Protein AF-A0A3B8ID87-F1 (afdb_monomer)

Nearest PDB structures (foldseek):
  6hc2-assembly4_S  TM=3.995E-01  e=8.093E-02  Homo sapiens
  8qoy-assembly1_A  TM=4.100E-01  e=1.483E-01  Actinobacillus pleuropneumoniae
  6gmh-assembly1_Q  TM=3.659E-01  e=1.234E+00  Homo sapiens
  8rot-assembly1_B  TM=4.045E-01  e=3.059E+00  Myxococcus xanthus
  8ebf-assembly1_A  TM=3.776E-01  e=4.714E+00  Leptospira interrogans serovar Copenhageni

Solvent-accessible surface area (backbone atoms only — no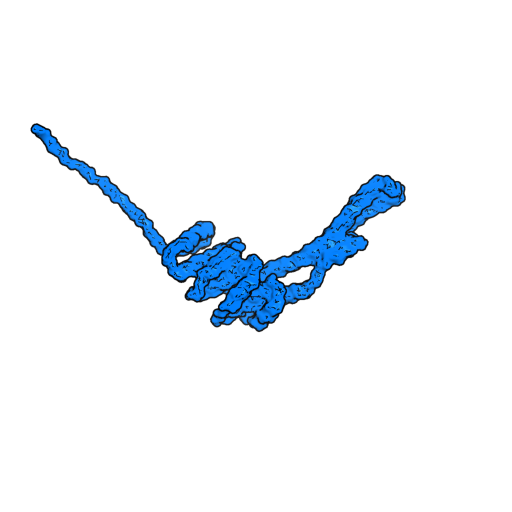t comparable to full-atom values): 15405 Å² total; per-residue (Å²): 133,90,80,90,86,85,89,82,82,90,81,81,81,79,72,80,76,80,69,76,71,79,75,48,71,67,56,55,50,49,50,28,54,48,29,50,73,72,71,35,58,70,61,19,48,53,47,48,55,55,57,68,69,48,83,88,63,50,72,68,57,45,26,54,46,26,41,51,47,11,52,55,28,42,81,68,68,39,29,60,61,11,18,54,28,16,65,66,28,48,77,86,46,57,71,65,22,57,55,24,54,56,51,20,30,49,16,33,32,74,72,73,35,23,69,60,23,39,58,58,53,71,76,58,83,58,90,50,65,68,58,40,42,50,49,35,51,49,41,21,56,29,21,54,72,67,66,34,62,68,57,19,62,58,31,52,70,61,63,77,63,77,52,81,72,44,29,66,45,58,53,50,50,51,52,51,50,50,52,64,74,66,55,83,68,52,58,31,68,58,14,21,53,42,12,64,79,40,55,21,44,6,21,38,74,33,70,35,51,70,64,9,52,53,40,29,52,54,39,46,52,27,48,50,51,14,51,52,23,35,73,75,59,33,88,84,21,68,56,14,50,52,28,42,52,54,25,49,52,51,46,54,50,43,19,57,51,8,23,50,37,9,48,49,45,42,50,55,50,53,53,52,49,50,53,48,52,56,49,52,63,45,49,40,52,62,64,73,70,113

pLDDT: mean 91.79, std 14.32, range [37.03, 98.5]

Foldseek 3Di:
DDDDDDDDDDDDPPDPPPPPPPDDLVRLLVVLVVCVVVVNLVVSVVSLVVQCPDPPDDLVSLLVSLLVQLVSCVVVLVLQSSLVSLVSRDCVPVVSNLLSLLSNLLSCLVVPNLVVSLVSLVVDDDPDVVSVLLSLLSNLLSCVSVVNLVSNVVSLVSLDLPDPLQSVLSVVSVVLSVCVVPVPAFQLLVLLVLCLVANLVLLVSLVNNVSSVVLNVVLVVLVVQLVVQCVPPNPPGPSNVVSVVVSVVSSNVRSNVSSVSRVVSRVVSSVVSSVVSSVSSVSSSVSPPD

Secondary structure (DSSP, 8-state):
------------------------HHHHHHHHHHHHHTT-HHHHHHHHHHHHT-TT--HHHHHHHHHHHHHHHHHTT-HHHHHHHHHTS-TTSHHHHHHHHHHHHHHHHHTT-HHHHHHHHHT---SSHHHHHHHHHHHHHHHHHTT-HHHHHHHHTT-----TTTHHHHHHHHHHHHHHHH-----HHHHHHHHHHSTTHHHHHTT-HHHHHHHHHHHHHHHHHHHHHHHHH-TT-HHHHHHHHHHHHHHHHHHHHHHHHHHHHHHHHHHHHHHHHHHHHHHHHHHH--

Sequence (290 aa):
MRCWIAWLLAWGCALPGFGQAFESFSEEYNFYTYLLREDYPGEAFTVLEKLSLRPGLTVGQRDTVQYAMGRFHYERQELLLAAEAFGEVSSTNTELWTEAVFFRAFGLAYSGQPNIAIQELDQVTFKDPQYQELKVYQQAGMALLARDFAAYEQYKQGFTGTYFAFAEEEKNSQQWADDLQNFPGKRPWLAGTLSAIVPGLGRVYANKWGQGLATFMQVGVFGAQAWEGYRKDGLVSWRFITFAAVGSIFYISNVVGSVFAAQQRNQEFYEAVDYRLKLDLHMPLRTLFR

Radius of gyration: 33.73 Å; Cα contacts (8 Å, |Δi|>4): 338; chains: 1; bounding box: 67×46×141 Å

Structure (mmCIF, N/CA/C/O backbone):
data_AF-A0A3B8ID87-F1
#
_entry.id   AF-A0A3B8ID87-F1
#
loop_
_atom_site.group_PDB
_atom_site.id
_atom_site.type_symbol
_atom_site.label_atom_id
_atom_site.label_alt_id
_atom_site.label_comp_id
_atom_site.label_asym_id
_atom_site.label_entity_id
_atom_site.label_seq_id
_atom_site.pdbx_PDB_ins_code
_atom_site.Cartn_x
_atom_site.Cartn_y
_atom_site.Cartn_z
_atom_site.occupancy
_atom_site.B_iso_or_equiv
_atom_site.auth_seq_id
_atom_site.auth_comp_id
_atom_site.auth_asym_id
_atom_site.auth_atom_id
_atom_site.pdbx_PDB_model_num
ATOM 1 N N . MET A 1 1 ? 22.177 26.600 97.655 1.00 37.03 1 MET A N 1
ATOM 2 C CA . MET A 1 1 ? 21.953 28.009 97.261 1.00 37.03 1 MET A CA 1
ATOM 3 C C . MET A 1 1 ? 21.215 28.024 95.923 1.00 37.03 1 MET A C 1
ATOM 5 O O . MET A 1 1 ? 21.765 27.435 95.012 1.00 37.03 1 MET A O 1
ATOM 9 N N . ARG A 1 2 ? 19.995 28.612 95.887 1.00 39.25 2 ARG A N 1
ATOM 10 C CA . ARG A 1 2 ? 19.298 29.385 94.806 1.00 39.25 2 ARG A CA 1
ATOM 11 C C . ARG A 1 2 ? 19.486 28.957 93.330 1.00 39.25 2 ARG A C 1
ATOM 13 O O . ARG A 1 2 ? 20.611 28.742 92.931 1.00 39.25 2 ARG A O 1
ATOM 20 N N . CYS A 1 3 ? 18.540 28.963 92.385 1.00 38.16 3 CYS A N 1
ATOM 21 C CA . CYS A 1 3 ? 17.113 29.294 92.188 1.00 38.16 3 CYS A CA 1
ATOM 22 C C . CYS A 1 3 ? 16.786 28.735 90.768 1.00 38.16 3 CYS A C 1
ATOM 24 O O . CYS A 1 3 ? 17.647 28.825 89.903 1.00 38.16 3 CYS A O 1
ATOM 26 N N . TRP A 1 4 ? 15.729 27.943 90.551 1.00 42.88 4 TRP A N 1
ATOM 27 C CA . TRP A 1 4 ? 14.430 28.281 89.915 1.00 42.88 4 TRP A CA 1
ATOM 28 C C . TRP A 1 4 ? 14.415 28.908 88.495 1.00 42.88 4 TRP A C 1
ATOM 30 O O . TRP A 1 4 ? 15.145 29.854 88.228 1.00 42.88 4 TRP A O 1
ATOM 40 N N . ILE A 1 5 ? 13.407 28.450 87.716 1.00 47.84 5 ILE A N 1
ATOM 41 C CA . ILE A 1 5 ? 12.786 28.952 86.455 1.00 47.84 5 ILE A CA 1
ATOM 42 C C . ILE A 1 5 ? 13.221 28.160 85.195 1.00 47.84 5 ILE A C 1
ATOM 44 O O . ILE A 1 5 ? 14.360 28.272 84.772 1.00 47.84 5 ILE A O 1
ATOM 48 N N . ALA A 1 6 ? 12.465 27.220 84.603 1.00 44.88 6 ALA A N 1
ATOM 49 C CA . ALA A 1 6 ? 11.044 27.117 84.212 1.00 44.88 6 ALA A CA 1
ATOM 50 C C . ALA A 1 6 ? 10.683 27.856 82.895 1.00 44.88 6 ALA A C 1
ATOM 52 O O . ALA A 1 6 ? 10.554 29.071 82.884 1.00 44.88 6 ALA A O 1
ATOM 53 N N . TRP A 1 7 ? 10.417 27.047 81.852 1.00 41.75 7 TRP A N 1
ATOM 54 C CA . TRP A 1 7 ? 9.507 27.260 80.706 1.00 41.75 7 TRP A CA 1
ATOM 55 C C . TRP A 1 7 ? 9.838 28.277 79.592 1.00 41.75 7 TRP A C 1
ATOM 57 O O . TRP A 1 7 ? 9.696 29.476 79.778 1.00 41.75 7 TRP A O 1
ATOM 67 N N . LEU A 1 8 ? 10.067 27.746 78.378 1.00 42.16 8 LEU A N 1
ATOM 68 C CA . LEU A 1 8 ? 9.669 28.300 77.065 1.00 42.16 8 LEU A CA 1
ATOM 69 C C . LEU A 1 8 ? 9.394 27.096 76.127 1.00 42.16 8 LEU A C 1
ATOM 71 O O . LEU A 1 8 ? 10.306 26.331 75.830 1.00 42.16 8 LEU A O 1
ATOM 75 N N . LEU A 1 9 ? 8.123 26.704 75.940 1.00 41.78 9 LEU A N 1
ATOM 76 C CA . LEU A 1 9 ? 7.282 26.972 74.750 1.00 41.78 9 LEU A CA 1
ATOM 77 C C . LEU A 1 9 ? 7.918 26.442 73.446 1.00 41.78 9 LEU A C 1
ATOM 79 O O . LEU A 1 9 ? 8.866 27.020 72.937 1.00 41.78 9 LEU A O 1
ATOM 83 N N . ALA A 1 10 ? 7.551 25.257 72.946 1.00 43.78 10 ALA A N 1
ATOM 84 C CA . ALA A 1 10 ? 6.307 24.937 72.229 1.00 43.78 10 ALA A CA 1
ATOM 85 C C . ALA A 1 10 ? 6.065 25.820 70.991 1.00 43.78 10 ALA A C 1
ATOM 87 O O . ALA A 1 10 ? 5.337 26.801 71.066 1.00 43.78 10 ALA A O 1
ATOM 88 N N . TRP A 1 11 ? 6.621 25.402 69.849 1.00 41.59 11 TRP A N 1
ATOM 89 C CA . TRP A 1 11 ? 6.031 25.578 68.516 1.00 41.59 11 TRP A CA 1
ATOM 90 C C . TRP A 1 11 ? 6.578 24.487 67.589 1.00 41.59 11 TRP A C 1
ATOM 92 O O . TRP A 1 11 ? 7.565 24.653 66.879 1.00 41.59 11 TRP A O 1
ATOM 102 N N . GLY A 1 12 ? 5.948 23.313 67.660 1.00 37.94 12 GLY A N 1
ATOM 103 C CA . GLY A 1 12 ? 6.056 22.313 66.609 1.00 37.94 12 GLY A CA 1
ATOM 104 C C . GLY A 1 12 ? 5.153 22.743 65.462 1.00 37.94 12 GLY A C 1
ATOM 105 O O . GLY A 1 12 ? 3.932 22.671 65.584 1.00 37.94 12 GLY A O 1
ATOM 106 N N . CYS A 1 13 ? 5.748 23.213 64.368 1.00 39.69 13 CYS A N 1
ATOM 107 C CA . CYS A 1 13 ? 5.054 23.356 63.097 1.00 39.69 13 CYS A CA 1
ATOM 108 C C . CYS A 1 13 ? 4.581 21.968 62.652 1.00 39.69 13 CYS A C 1
ATOM 110 O O . CYS A 1 13 ? 5.372 21.153 62.180 1.00 39.69 13 CYS A O 1
ATOM 112 N N . ALA A 1 14 ? 3.287 21.696 62.811 1.00 40.66 14 ALA A N 1
ATOM 113 C CA . ALA A 1 14 ? 2.620 20.645 62.067 1.00 40.66 14 ALA A CA 1
ATOM 114 C C . ALA A 1 14 ? 2.606 21.078 60.595 1.00 40.66 14 ALA A C 1
ATOM 116 O O . ALA A 1 14 ? 1.788 21.900 60.185 1.00 40.66 14 ALA A O 1
ATOM 117 N N . LEU A 1 15 ? 3.556 20.567 59.811 1.00 46.38 15 LEU A N 1
ATOM 118 C CA . LEU A 1 15 ? 3.420 20.558 58.362 1.00 46.38 15 LEU A CA 1
ATOM 119 C C . LEU A 1 15 ? 2.169 19.725 58.048 1.00 46.38 15 LEU A C 1
ATOM 121 O O . LEU A 1 15 ? 2.106 18.573 58.492 1.00 46.38 15 LEU A O 1
ATOM 125 N N . PRO A 1 16 ? 1.168 20.259 57.328 1.00 44.41 16 PRO A N 1
ATOM 126 C CA . PRO A 1 16 ? 0.127 19.411 56.786 1.00 44.41 16 PRO A CA 1
ATOM 127 C C . PRO A 1 16 ? 0.829 18.418 55.865 1.00 44.41 16 PRO A C 1
ATOM 129 O O . PRO A 1 16 ? 1.514 18.807 54.916 1.00 44.41 16 PRO A O 1
ATOM 132 N N . GLY A 1 17 ? 0.713 17.133 56.192 1.00 38.12 17 GLY A N 1
ATOM 133 C CA . GLY A 1 17 ? 1.071 16.082 55.263 1.00 38.12 17 GLY A CA 1
ATOM 134 C C . GLY A 1 17 ? 0.294 16.344 53.983 1.00 38.12 17 GLY A C 1
ATOM 135 O O . GLY A 1 17 ? -0.930 16.223 53.968 1.00 38.12 17 GLY A O 1
ATOM 136 N N . PHE A 1 18 ? 1.004 16.728 52.924 1.00 40.56 18 PHE A N 1
ATOM 137 C CA . PHE A 1 18 ? 0.544 16.516 51.564 1.00 40.56 18 PHE A CA 1
ATOM 138 C C . PHE A 1 18 ? 0.416 15.002 51.404 1.00 40.56 18 PHE A C 1
ATOM 140 O O . PHE A 1 18 ? 1.331 14.319 50.951 1.00 40.56 18 PHE A O 1
ATOM 147 N N . GLY A 1 19 ? -0.709 14.453 51.860 1.00 39.50 19 GLY A N 1
ATOM 148 C CA . GLY A 1 19 ? -1.189 13.197 51.336 1.00 39.50 19 GLY A CA 1
ATOM 149 C C . GLY A 1 19 ? -1.386 13.453 49.855 1.00 39.50 19 GLY A C 1
ATOM 150 O O . GLY A 1 19 ? -2.296 14.190 49.483 1.00 39.50 19 GLY A O 1
ATOM 151 N N . GLN A 1 20 ? -0.495 12.917 49.022 1.00 45.59 20 GLN A N 1
ATOM 152 C CA . GLN A 1 20 ? -0.823 12.677 47.627 1.00 45.59 20 GLN A CA 1
ATOM 153 C C . GLN A 1 20 ? -2.083 11.817 47.670 1.00 45.59 20 GLN A C 1
ATOM 155 O O . GLN A 1 20 ? -2.014 10.623 47.965 1.00 45.59 20 GLN A O 1
ATOM 160 N N . ALA A 1 21 ? -3.248 12.445 47.508 1.00 53.16 21 ALA A N 1
ATOM 161 C CA . ALA A 1 21 ? -4.460 11.710 47.231 1.00 53.16 21 ALA A CA 1
ATOM 162 C C . ALA A 1 21 ? -4.123 10.864 46.005 1.00 53.16 21 ALA A C 1
ATOM 164 O O . ALA A 1 21 ? -3.664 11.399 44.997 1.00 53.16 21 ALA A O 1
ATOM 165 N N . PHE A 1 22 ? -4.214 9.543 46.136 1.00 57.09 22 PHE A N 1
ATOM 166 C CA . PHE A 1 22 ? -4.047 8.659 44.995 1.00 57.09 22 PHE A CA 1
ATOM 167 C C . PHE A 1 22 ? -5.161 9.044 44.022 1.00 57.09 22 PHE A C 1
ATOM 169 O O . PHE A 1 22 ? -6.320 8.717 44.283 1.00 57.09 22 PHE A O 1
ATOM 176 N N . GLU A 1 23 ? -4.831 9.807 42.978 1.00 73.00 23 GLU A N 1
ATOM 177 C CA . GLU A 1 23 ? -5.816 10.240 41.991 1.00 73.00 23 GLU A CA 1
ATOM 178 C C . GLU A 1 23 ? -6.535 8.997 41.460 1.00 73.00 23 GLU A C 1
ATOM 180 O O . GLU A 1 23 ? -5.949 7.925 41.217 1.00 73.00 23 GLU A O 1
ATOM 185 N N . SER A 1 24 ? -7.857 9.087 41.397 1.00 89.56 24 SER A N 1
ATOM 186 C CA . SER A 1 24 ? -8.664 7.982 40.908 1.00 89.56 24 SER A CA 1
ATOM 187 C C . SER A 1 24 ? -8.386 7.779 39.418 1.00 89.56 24 SER A C 1
ATOM 189 O O . SER A 1 24 ? -8.069 8.720 38.694 1.00 89.56 24 SER A O 1
ATOM 191 N N . PHE A 1 25 ? -8.538 6.545 38.927 1.00 94.06 25 PHE A N 1
ATOM 192 C CA . PHE A 1 25 ? -8.385 6.257 37.495 1.00 94.06 25 PHE A CA 1
ATOM 193 C C . PHE A 1 25 ? -9.232 7.201 36.626 1.00 94.06 25 PHE A C 1
ATOM 195 O O . PHE A 1 25 ? -8.773 7.675 35.593 1.00 94.06 25 PHE A O 1
ATOM 202 N N . SER A 1 26 ? -10.463 7.493 37.063 1.00 93.69 26 SER A N 1
ATOM 203 C CA . SER A 1 26 ? -11.369 8.371 36.323 1.00 93.69 26 SER A CA 1
ATOM 204 C C . SER A 1 26 ? -10.856 9.807 36.244 1.00 93.69 26 SER A C 1
ATOM 206 O O . SER A 1 26 ? -11.056 10.441 35.216 1.00 93.69 26 SER A O 1
ATOM 208 N N . GLU A 1 27 ? -10.226 10.331 37.295 1.00 94.62 27 GLU A N 1
ATOM 209 C CA . GLU A 1 27 ? -9.662 11.687 37.287 1.00 94.62 27 GLU A CA 1
ATOM 210 C C . GLU A 1 27 ? -8.477 11.778 36.325 1.00 94.62 27 GLU A C 1
ATOM 212 O O . GLU A 1 27 ? -8.462 12.658 35.467 1.00 94.62 27 GLU A O 1
ATOM 217 N N . GLU A 1 28 ? -7.544 10.825 36.393 1.00 94.81 28 GLU A N 1
ATOM 218 C CA . GLU A 1 28 ? -6.387 10.777 35.489 1.00 94.81 28 GLU A CA 1
ATOM 219 C C . GLU A 1 28 ? -6.816 10.587 34.024 1.00 94.81 28 GLU A C 1
ATOM 221 O O . GLU A 1 28 ? -6.297 11.254 33.130 1.00 94.81 28 GLU A O 1
ATOM 226 N N . TYR A 1 29 ? -7.806 9.729 33.758 1.00 95.31 29 TYR A N 1
ATOM 227 C CA . TYR A 1 29 ? -8.316 9.523 32.400 1.00 95.31 29 TYR A CA 1
ATOM 228 C C . TYR A 1 29 ? -9.080 10.750 31.870 1.00 95.31 29 TYR A C 1
ATOM 230 O O . TYR A 1 29 ? -8.933 11.135 30.708 1.00 95.31 29 TYR A O 1
ATOM 238 N N . ASN A 1 30 ? -9.855 11.428 32.722 1.00 96.31 30 ASN A N 1
ATOM 239 C CA . ASN A 1 30 ? -10.495 12.694 32.359 1.00 96.31 30 ASN A CA 1
ATOM 240 C C . ASN A 1 30 ? -9.453 13.779 32.062 1.00 96.31 30 ASN A C 1
ATOM 242 O O . ASN A 1 30 ? -9.636 14.556 31.125 1.00 96.31 30 ASN A O 1
ATOM 246 N N . PHE A 1 31 ? -8.349 13.809 32.813 1.00 96.75 31 PHE A N 1
ATOM 247 C CA . PHE A 1 31 ? -7.236 14.718 32.562 1.00 96.75 31 PHE A CA 1
ATOM 248 C C . PHE A 1 31 ? -6.534 14.418 31.231 1.00 96.75 31 PHE A C 1
ATOM 250 O O . PHE A 1 31 ? -6.319 15.336 30.443 1.00 96.75 31 PHE A O 1
ATOM 257 N N . TYR A 1 32 ? -6.277 13.144 30.916 1.00 95.50 32 TYR A N 1
ATOM 258 C CA . TYR A 1 32 ? -5.829 12.717 29.583 1.00 95.50 32 TYR A CA 1
ATOM 259 C C . TYR A 1 32 ? -6.753 13.248 28.474 1.00 95.50 32 TYR A C 1
ATOM 261 O O . TYR A 1 32 ? -6.298 13.859 27.507 1.00 95.50 32 TYR A O 1
ATOM 269 N N . THR A 1 33 ? -8.064 13.066 28.641 1.00 94.62 33 THR A N 1
ATOM 270 C CA . THR A 1 33 ? -9.064 13.475 27.643 1.00 94.62 33 THR A CA 1
ATOM 271 C C . THR A 1 33 ? -9.117 14.999 27.486 1.00 94.62 33 THR A C 1
ATOM 273 O O . THR A 1 33 ? -9.314 15.513 26.385 1.00 94.62 33 THR A O 1
ATOM 276 N N . TYR A 1 34 ? -8.931 15.733 28.586 1.00 96.56 34 TYR A N 1
ATOM 277 C CA . TYR A 1 34 ? -8.809 17.188 28.584 1.00 96.56 34 TYR A CA 1
ATOM 278 C C . TYR A 1 34 ? -7.579 17.646 27.792 1.00 96.56 34 TYR A C 1
ATOM 280 O O . TYR A 1 34 ? -7.716 18.480 26.904 1.00 96.56 34 TYR A O 1
ATOM 288 N N . LEU A 1 35 ? -6.408 17.054 28.039 1.00 96.25 35 LEU A N 1
ATOM 289 C CA . LEU A 1 35 ? -5.178 17.390 27.317 1.00 96.25 35 LEU A CA 1
ATOM 290 C C . LEU A 1 35 ? -5.303 17.159 25.807 1.00 96.25 35 LEU A C 1
ATOM 292 O O . LEU A 1 35 ? -4.857 17.998 25.030 1.00 96.25 35 LEU A O 1
ATOM 296 N N . LEU A 1 36 ? -5.958 16.073 25.380 1.00 92.94 36 LEU A N 1
ATOM 297 C CA . LEU A 1 36 ? -6.234 15.848 23.957 1.00 92.94 36 LEU A CA 1
ATOM 298 C C . LEU A 1 36 ? -7.128 16.932 23.350 1.00 92.94 36 LEU A C 1
ATOM 300 O O . LEU A 1 36 ? -6.904 17.350 22.218 1.00 92.94 36 LEU A O 1
ATOM 304 N N . ARG A 1 37 ? -8.143 17.388 24.089 1.00 95.00 37 ARG A N 1
ATOM 305 C CA . ARG A 1 37 ? -9.062 18.433 23.619 1.00 95.00 37 ARG A CA 1
ATOM 306 C C . ARG A 1 37 ? -8.372 19.784 23.463 1.00 95.00 37 ARG A C 1
ATOM 308 O O . ARG A 1 37 ? -8.715 20.531 22.554 1.00 95.00 37 ARG A O 1
ATOM 315 N N . GLU A 1 38 ? -7.427 20.077 24.345 1.00 96.50 38 GLU A N 1
ATOM 316 C CA . GLU A 1 38 ? -6.648 21.317 24.343 1.00 96.50 38 GLU A CA 1
ATOM 317 C C . GLU A 1 38 ? -5.399 21.245 23.439 1.00 96.50 38 GLU A C 1
ATOM 319 O O . GLU A 1 38 ? -4.564 22.143 23.483 1.00 96.50 38 GLU A O 1
ATOM 324 N N . ASP A 1 39 ? -5.280 20.204 22.605 1.00 93.56 39 ASP A N 1
ATOM 325 C CA . ASP A 1 39 ? -4.185 20.009 21.642 1.00 93.56 39 ASP A CA 1
ATOM 326 C C . ASP A 1 39 ? -2.789 19.871 22.291 1.00 93.56 39 ASP A C 1
ATOM 328 O O . ASP A 1 39 ? -1.775 20.334 21.769 1.00 93.56 39 ASP A O 1
ATOM 332 N N . TYR A 1 40 ? -2.728 19.164 23.427 1.00 96.12 40 TYR A N 1
ATOM 333 C CA . TYR A 1 40 ? -1.492 18.760 24.117 1.00 96.12 40 TYR A CA 1
ATOM 334 C C . TYR A 1 40 ? -1.256 17.237 24.019 1.00 96.12 40 TYR A C 1
ATOM 336 O O . TYR A 1 40 ? -1.321 16.517 25.024 1.00 96.12 40 TYR A O 1
ATOM 344 N N . PRO A 1 41 ? -1.014 16.680 22.814 1.00 93.19 41 PRO A N 1
ATOM 345 C CA . PRO A 1 41 ? -0.959 15.233 22.607 1.00 93.19 41 PRO A CA 1
ATOM 346 C C . PRO A 1 41 ? 0.252 14.555 23.266 1.00 93.19 41 PRO A C 1
ATOM 348 O O . PRO A 1 41 ? 0.166 13.383 23.628 1.00 93.19 41 PRO A O 1
ATOM 351 N N . GLY A 1 42 ? 1.379 15.255 23.437 1.00 93.12 42 GLY A N 1
ATOM 352 C CA . GLY A 1 42 ? 2.568 14.687 24.085 1.00 93.12 42 GLY A CA 1
ATOM 353 C C . GLY A 1 42 ? 2.353 14.466 25.584 1.00 93.12 42 GLY A C 1
ATOM 354 O O . GLY A 1 42 ? 2.653 13.400 26.127 1.00 93.12 42 GLY A O 1
ATOM 355 N N . GLU A 1 43 ? 1.762 15.454 26.245 1.00 96.25 43 GLU A N 1
ATOM 356 C CA . GLU A 1 43 ? 1.374 15.411 27.648 1.00 96.25 43 GLU A CA 1
ATOM 357 C C . GLU A 1 43 ? 0.261 14.384 27.861 1.00 96.25 43 GLU A C 1
ATOM 359 O O . GLU A 1 43 ? 0.339 13.580 28.790 1.00 96.25 43 GLU A O 1
ATOM 364 N N . ALA A 1 44 ? -0.732 14.352 26.966 1.00 95.44 44 ALA A N 1
ATOM 365 C CA . ALA A 1 44 ? -1.793 13.353 27.003 1.00 95.44 44 ALA A CA 1
ATOM 366 C C . ALA A 1 44 ? -1.214 11.931 26.945 1.00 95.44 44 ALA A C 1
ATOM 368 O O . ALA A 1 44 ? -1.559 11.085 27.771 1.00 95.44 44 ALA A O 1
ATOM 369 N N . PHE A 1 45 ? -0.276 11.674 26.029 1.00 95.38 45 PHE A N 1
ATOM 370 C CA . PHE A 1 45 ? 0.392 10.377 25.946 1.00 95.38 45 PHE A CA 1
ATOM 371 C C . PHE A 1 45 ? 1.165 10.029 27.216 1.00 95.38 45 PHE A C 1
ATOM 373 O O . PHE A 1 45 ? 1.092 8.898 27.682 1.00 95.38 45 PHE A O 1
ATOM 380 N N . THR A 1 46 ? 1.842 11.005 27.822 1.00 96.38 46 THR A N 1
ATOM 381 C CA . THR A 1 46 ? 2.569 10.799 29.086 1.00 96.38 46 THR A CA 1
ATOM 382 C C . THR A 1 46 ? 1.626 10.355 30.210 1.00 96.38 46 THR A C 1
ATOM 384 O O . THR A 1 46 ? 1.945 9.447 30.979 1.00 96.38 46 THR A O 1
ATOM 387 N N . VAL A 1 47 ? 0.434 10.959 30.299 1.00 96.12 47 VAL A N 1
ATOM 388 C CA . VAL A 1 47 ? -0.601 10.538 31.259 1.00 96.12 47 VAL A CA 1
ATOM 389 C C . VAL A 1 47 ? -1.080 9.118 30.954 1.00 96.12 47 VAL A C 1
ATOM 391 O O . VAL A 1 47 ? -1.234 8.307 31.867 1.00 96.12 47 VAL A O 1
ATOM 394 N N . LEU A 1 48 ? -1.285 8.800 29.678 1.00 95.31 48 LEU A N 1
ATOM 395 C CA . LEU A 1 48 ? -1.761 7.491 29.247 1.00 95.31 48 LEU A CA 1
ATOM 396 C C . LEU A 1 48 ? -0.739 6.370 29.510 1.00 95.31 48 LEU A C 1
ATOM 398 O O . LEU A 1 48 ? -1.114 5.298 29.978 1.00 95.31 48 LEU A O 1
ATOM 402 N N . GLU A 1 49 ? 0.548 6.633 29.286 1.00 95.44 49 GLU A N 1
ATOM 403 C CA . GLU A 1 49 ? 1.651 5.720 29.609 1.00 95.44 49 GLU A CA 1
ATOM 404 C C . GLU A 1 49 ? 1.750 5.484 31.123 1.00 95.44 49 GLU A C 1
ATOM 406 O O . GLU A 1 49 ? 1.869 4.351 31.588 1.00 95.44 49 GLU A O 1
ATOM 411 N N . LYS A 1 50 ? 1.603 6.539 31.931 1.00 95.69 50 LYS A N 1
ATOM 412 C CA . LYS A 1 50 ? 1.537 6.398 33.392 1.00 95.69 50 LYS A CA 1
ATOM 413 C C . LYS A 1 50 ? 0.344 5.535 33.821 1.00 95.69 50 LYS A C 1
ATOM 415 O O . LYS A 1 50 ? 0.486 4.694 34.712 1.00 95.69 50 LYS A O 1
ATOM 420 N N . LEU A 1 51 ? -0.820 5.728 33.196 1.00 95.81 51 LEU A N 1
ATOM 421 C CA . LEU A 1 51 ? -2.017 4.931 33.457 1.00 95.81 51 LEU A CA 1
ATOM 422 C C . LEU A 1 51 ? -1.819 3.459 33.082 1.00 95.81 51 LEU A C 1
ATOM 424 O O . LEU A 1 51 ? -2.224 2.599 33.861 1.00 95.81 51 LEU A O 1
ATOM 428 N N . SER A 1 52 ? -1.177 3.148 31.952 1.00 94.31 52 SER A N 1
ATOM 429 C CA . SER A 1 52 ? -0.974 1.762 31.496 1.00 94.31 52 SER A CA 1
ATOM 430 C C . SER A 1 52 ? -0.078 0.946 32.433 1.00 94.31 52 SER A C 1
ATOM 432 O O . SER A 1 52 ? -0.273 -0.261 32.587 1.00 94.31 52 SER A O 1
ATOM 434 N N . LEU A 1 53 ? 0.844 1.611 33.133 1.00 93.88 53 LEU A N 1
ATOM 435 C CA . LEU A 1 53 ? 1.746 1.006 34.115 1.00 93.88 53 LEU A CA 1
ATOM 436 C C . LEU A 1 53 ? 1.134 0.873 35.520 1.00 93.88 53 LEU A C 1
ATOM 438 O O . LEU A 1 53 ? 1.763 0.305 36.420 1.00 93.88 53 LEU A O 1
ATOM 442 N N . ARG A 1 54 ? -0.080 1.393 35.750 1.00 93.12 54 ARG A N 1
ATOM 443 C CA . ARG A 1 54 ? -0.713 1.390 37.074 1.00 93.12 54 ARG A CA 1
ATOM 444 C C . ARG A 1 54 ? -1.042 -0.046 37.516 1.00 93.12 54 ARG A C 1
ATOM 446 O O . ARG A 1 54 ? -1.782 -0.754 36.831 1.00 93.12 54 ARG A O 1
ATOM 453 N N . PRO A 1 55 ? -0.567 -0.498 38.691 1.00 92.06 55 PRO A N 1
ATOM 454 C CA . PRO A 1 55 ? -0.934 -1.811 39.202 1.00 92.06 55 PRO A CA 1
ATOM 455 C C . PRO A 1 55 ? -2.402 -1.834 39.651 1.00 92.06 55 PRO A C 1
ATOM 457 O O . PRO A 1 55 ? -2.935 -0.841 40.149 1.00 92.06 55 PRO A O 1
ATOM 460 N N . GLY A 1 56 ? -3.048 -2.995 39.526 1.00 92.50 56 GLY A N 1
ATOM 461 C CA . GLY A 1 56 ? -4.396 -3.221 40.059 1.00 92.50 56 GLY A CA 1
ATOM 462 C C . GLY A 1 56 ? -5.546 -2.651 39.223 1.00 92.50 56 GLY A C 1
ATOM 463 O O . GLY A 1 56 ? -6.660 -2.562 39.735 1.00 92.50 56 GLY A O 1
ATOM 464 N N . LEU A 1 57 ? -5.308 -2.281 37.960 1.00 93.81 57 LEU A N 1
ATOM 465 C CA . LEU A 1 57 ? -6.386 -1.913 37.040 1.00 93.81 57 LEU A CA 1
ATOM 466 C C . LEU A 1 57 ? -7.358 -3.080 36.823 1.00 93.81 57 LEU A C 1
ATOM 468 O O . LEU A 1 57 ? -6.950 -4.233 36.642 1.00 93.81 57 LEU A O 1
ATOM 472 N N . THR A 1 58 ? -8.654 -2.772 36.789 1.00 94.94 58 THR A N 1
ATOM 473 C CA . THR A 1 58 ? -9.674 -3.739 36.365 1.00 94.94 58 THR A CA 1
ATOM 474 C C . THR A 1 58 ? -9.517 -4.063 34.875 1.00 94.94 58 THR A C 1
ATOM 476 O O . THR A 1 58 ? -8.853 -3.338 34.135 1.00 94.94 58 THR A O 1
ATOM 479 N N . VAL A 1 59 ? -10.137 -5.152 34.404 1.00 93.69 59 VAL A N 1
ATOM 480 C CA . VAL A 1 59 ? -10.120 -5.507 32.969 1.00 93.69 59 VAL A CA 1
ATOM 481 C C . VAL A 1 59 ? -10.652 -4.352 32.116 1.00 93.69 59 VAL A C 1
ATOM 483 O O . VAL A 1 59 ? -9.949 -3.906 31.222 1.00 93.69 59 VAL A O 1
ATOM 486 N N . GLY A 1 60 ? -11.806 -3.778 32.473 1.00 94.81 60 GLY A N 1
ATOM 487 C CA . GLY A 1 60 ? -12.378 -2.653 31.727 1.00 94.81 60 GLY A CA 1
ATOM 488 C C . GLY A 1 60 ? -11.494 -1.401 31.723 1.00 94.81 60 GLY A C 1
ATOM 489 O O . GLY A 1 60 ? -11.387 -0.743 30.698 1.00 94.81 60 GLY A O 1
ATOM 490 N N . GLN A 1 61 ? -10.807 -1.093 32.831 1.00 95.44 61 GLN A N 1
ATOM 491 C CA . GLN A 1 61 ? -9.862 0.031 32.870 1.00 95.44 61 GLN A CA 1
ATOM 492 C C . GLN A 1 61 ? -8.653 -0.204 31.960 1.00 95.44 61 GLN A C 1
ATOM 494 O O . GLN A 1 61 ? -8.216 0.722 31.280 1.00 95.44 61 GLN A O 1
ATOM 499 N N . ARG A 1 62 ? -8.124 -1.435 31.925 1.00 95.69 62 ARG A N 1
ATOM 500 C CA . ARG A 1 62 ? -7.045 -1.801 30.998 1.00 95.69 62 ARG A CA 1
ATOM 501 C C . ARG A 1 62 ? -7.500 -1.700 29.550 1.00 95.69 62 ARG A C 1
ATOM 503 O O . ARG A 1 62 ? -6.798 -1.067 28.775 1.00 95.69 62 ARG A O 1
ATOM 510 N N . ASP A 1 63 ? -8.679 -2.224 29.220 1.00 96.81 63 ASP A N 1
ATOM 511 C CA . ASP A 1 63 ? -9.254 -2.134 27.872 1.00 96.81 63 ASP A CA 1
ATOM 512 C C . ASP A 1 63 ? -9.365 -0.673 27.415 1.00 96.81 63 ASP A C 1
ATOM 514 O O . ASP A 1 63 ? -8.955 -0.337 26.309 1.00 96.81 63 ASP A O 1
ATOM 518 N N . THR A 1 64 ? -9.852 0.218 28.287 1.00 96.12 64 THR A N 1
ATOM 519 C CA . THR A 1 64 ? -9.947 1.658 28.009 1.00 96.12 64 THR A CA 1
ATOM 520 C C . THR A 1 64 ? -8.583 2.296 27.739 1.00 96.12 64 THR A C 1
ATOM 522 O O . THR A 1 64 ? -8.453 3.079 26.799 1.00 96.12 64 THR A O 1
ATOM 525 N N . VAL A 1 65 ? -7.563 1.969 28.537 1.00 96.88 65 VAL A N 1
ATOM 526 C CA . VAL A 1 65 ? -6.204 2.499 28.339 1.00 96.88 65 VAL A CA 1
ATOM 527 C C . VAL A 1 65 ? -5.581 1.957 27.054 1.00 96.88 65 VAL A C 1
ATOM 529 O O . VAL A 1 65 ? -5.034 2.735 26.279 1.00 96.88 65 VAL A O 1
ATOM 532 N N . GLN A 1 66 ? -5.697 0.654 26.795 1.00 97.69 66 GLN A N 1
ATOM 533 C CA . GLN A 1 66 ? -5.119 0.011 25.611 1.00 97.69 66 GLN A CA 1
ATOM 534 C C . GLN A 1 66 ? -5.781 0.482 24.320 1.00 97.69 66 GLN A C 1
ATOM 536 O O . GLN A 1 66 ? -5.099 0.819 23.356 1.00 97.69 66 GLN A O 1
ATOM 541 N N . TYR A 1 67 ? -7.106 0.610 24.320 1.00 97.62 67 TYR A N 1
ATOM 542 C CA . TYR A 1 67 ? -7.830 1.191 23.200 1.00 97.62 67 TYR A CA 1
ATOM 543 C C . TYR A 1 67 ? -7.391 2.643 22.940 1.00 97.62 67 TYR A C 1
ATOM 545 O O . TYR A 1 67 ? -7.092 3.006 21.803 1.00 97.62 67 TYR A O 1
ATOM 553 N N . ALA A 1 68 ? -7.268 3.463 23.990 1.00 96.94 68 ALA A N 1
ATOM 554 C CA . ALA A 1 68 ? -6.782 4.837 23.870 1.00 96.94 68 ALA A CA 1
ATOM 555 C C . ALA A 1 68 ? -5.332 4.907 23.352 1.00 96.94 68 ALA A C 1
ATOM 557 O O . ALA A 1 68 ? -5.013 5.778 22.543 1.00 96.94 68 ALA A O 1
ATOM 558 N N . MET A 1 69 ? -4.464 3.975 23.763 1.00 97.31 69 MET A N 1
ATOM 559 C CA . MET A 1 69 ? -3.096 3.864 23.244 1.00 97.31 69 MET A CA 1
ATOM 560 C C . MET A 1 69 ? -3.105 3.497 21.762 1.00 97.31 69 MET A C 1
ATOM 562 O O . MET A 1 69 ? -2.411 4.128 20.966 1.00 97.31 69 MET A O 1
ATOM 566 N N . GLY A 1 70 ? -3.933 2.520 21.386 1.00 97.25 70 GLY A N 1
ATOM 567 C CA . GLY A 1 70 ? -4.136 2.114 20.003 1.00 97.25 70 GLY A CA 1
ATOM 568 C C . GLY A 1 70 ? -4.551 3.294 19.133 1.00 97.25 70 GLY A C 1
ATOM 569 O O . GLY A 1 70 ? -3.887 3.581 18.138 1.00 97.25 70 GLY A O 1
ATOM 570 N N . ARG A 1 71 ? -5.583 4.043 19.547 1.00 95.81 71 ARG A N 1
ATOM 571 C CA . ARG A 1 71 ? -6.034 5.259 18.850 1.00 95.81 71 ARG A CA 1
ATOM 572 C C . ARG A 1 71 ? -4.927 6.312 18.776 1.00 95.81 71 ARG A C 1
ATOM 574 O O . ARG A 1 71 ? -4.717 6.888 17.716 1.00 95.81 71 ARG A O 1
ATOM 581 N N . PHE A 1 72 ? -4.172 6.534 19.851 1.00 95.50 72 PHE A N 1
ATOM 582 C CA . PHE A 1 72 ? -3.075 7.504 19.847 1.00 95.50 72 PHE A CA 1
ATOM 583 C C . PHE A 1 72 ? -1.985 7.167 18.816 1.00 95.50 72 PHE A C 1
ATOM 585 O O . PHE A 1 72 ? -1.596 8.020 18.016 1.00 95.50 72 PHE A O 1
ATOM 592 N N . HIS A 1 73 ? -1.509 5.919 18.797 1.00 96.38 73 HIS A N 1
ATOM 593 C CA . HIS A 1 73 ? -0.528 5.461 17.808 1.00 96.38 73 HIS A CA 1
ATOM 594 C C . HIS A 1 73 ? -1.103 5.470 16.389 1.00 96.38 73 HIS A C 1
ATOM 596 O O . HIS A 1 73 ? -0.406 5.797 15.426 1.00 96.38 73 HIS A O 1
ATOM 602 N N . TYR A 1 74 ? -2.391 5.158 16.260 1.00 95.38 74 TYR A N 1
ATOM 603 C CA . TYR A 1 74 ? -3.098 5.155 14.992 1.00 95.38 74 TYR A CA 1
ATOM 604 C C . TYR A 1 74 ? -3.113 6.530 14.315 1.00 95.38 74 TYR A C 1
ATOM 606 O O . TYR A 1 74 ? -2.708 6.644 13.158 1.00 95.38 74 TYR A O 1
ATOM 614 N N . GLU A 1 75 ? -3.499 7.581 15.046 1.00 92.06 75 GLU A N 1
ATOM 615 C CA . GLU A 1 75 ? -3.526 8.964 14.538 1.00 92.06 75 GLU A CA 1
ATOM 616 C C . GLU A 1 75 ? -2.129 9.453 14.108 1.00 92.06 75 GLU A C 1
ATOM 618 O O . GLU A 1 75 ? -1.989 10.304 13.230 1.00 92.06 75 GLU A O 1
ATOM 623 N N . ARG A 1 76 ? -1.069 8.869 14.680 1.00 92.94 76 ARG A N 1
ATOM 624 C CA . ARG A 1 76 ? 0.335 9.151 14.343 1.00 92.94 76 ARG A CA 1
ATOM 625 C C . ARG A 1 76 ? 0.900 8.274 13.226 1.00 92.94 76 ARG A C 1
ATOM 627 O O . ARG A 1 76 ? 2.079 8.390 12.906 1.00 92.94 76 ARG A O 1
ATOM 634 N N . GLN A 1 77 ? 0.081 7.408 12.628 1.00 92.88 77 GLN A N 1
ATOM 635 C CA . GLN A 1 77 ? 0.488 6.423 11.619 1.00 92.88 77 GLN A CA 1
ATOM 636 C C . GLN A 1 77 ? 1.519 5.395 12.125 1.00 92.88 77 GLN A C 1
ATOM 638 O O . GLN A 1 77 ? 2.182 4.717 11.336 1.00 92.88 77 GLN A O 1
ATOM 643 N N . GLU A 1 78 ? 1.624 5.210 13.440 1.00 95.50 78 GLU A N 1
ATOM 644 C CA . GLU A 1 78 ? 2.460 4.195 14.088 1.00 95.50 78 GLU A CA 1
ATOM 645 C C . GLU A 1 78 ? 1.695 2.857 14.140 1.00 95.50 78 GLU A C 1
ATOM 647 O O . GLU A 1 78 ? 1.393 2.308 15.196 1.00 95.50 78 GLU A O 1
ATOM 652 N N . LEU A 1 79 ? 1.326 2.342 12.963 1.00 95.44 79 LEU A N 1
ATOM 653 C CA . LEU A 1 79 ? 0.274 1.328 12.804 1.00 95.44 79 LEU A CA 1
ATOM 654 C C . LEU A 1 79 ? 0.564 -0.025 13.465 1.00 95.44 79 LEU A C 1
ATOM 656 O O . LEU A 1 79 ? -0.373 -0.703 13.880 1.00 95.44 79 LEU A O 1
ATOM 660 N N . LEU A 1 80 ? 1.837 -0.409 13.590 1.00 95.69 80 LEU A N 1
ATOM 661 C CA . LEU A 1 80 ? 2.205 -1.646 14.281 1.00 95.69 80 LEU A CA 1
ATOM 662 C C . LEU A 1 80 ? 1.994 -1.519 15.797 1.00 95.69 80 LEU A C 1
ATOM 664 O O . LEU A 1 80 ? 1.375 -2.393 16.390 1.00 95.69 80 LEU A O 1
ATOM 668 N N . LEU A 1 81 ? 2.419 -0.399 16.396 1.00 96.62 81 LEU A N 1
ATOM 669 C CA . LEU A 1 81 ? 2.182 -0.106 17.816 1.00 96.62 81 LEU A CA 1
ATOM 670 C C . LEU A 1 81 ? 0.686 0.035 18.105 1.00 96.62 81 LEU A C 1
ATOM 672 O O . LEU A 1 81 ? 0.194 -0.447 19.123 1.00 96.62 81 LEU A O 1
ATOM 676 N N . ALA A 1 82 ? -0.053 0.647 17.175 1.00 97.81 82 ALA A N 1
ATOM 677 C CA . ALA A 1 82 ? -1.503 0.716 17.257 1.00 97.81 82 ALA A CA 1
ATOM 678 C C . ALA A 1 82 ? -2.121 -0.690 17.289 1.00 97.81 82 ALA A C 1
ATOM 680 O O . ALA A 1 82 ? -2.914 -0.994 18.176 1.00 97.81 82 ALA A O 1
ATOM 681 N N . ALA A 1 83 ? -1.728 -1.566 16.359 1.00 97.88 83 ALA A N 1
ATOM 682 C CA . ALA A 1 83 ? -2.228 -2.936 16.283 1.00 97.88 83 ALA A CA 1
ATOM 683 C C . ALA A 1 83 ? -1.879 -3.779 17.520 1.00 97.88 83 ALA A C 1
ATOM 685 O O . ALA A 1 83 ? -2.709 -4.573 17.971 1.00 97.88 83 ALA A O 1
ATOM 686 N N . GLU A 1 84 ? -0.678 -3.604 18.077 1.00 97.12 84 GLU A N 1
ATOM 687 C CA . GLU A 1 84 ? -0.267 -4.227 19.337 1.00 97.12 84 GLU A CA 1
ATOM 688 C C . GLU A 1 84 ? -1.198 -3.805 20.477 1.00 97.12 84 GLU A C 1
ATOM 690 O O . GLU A 1 84 ? -1.849 -4.666 21.066 1.00 97.12 84 GLU A O 1
ATOM 695 N N . ALA A 1 85 ? -1.362 -2.499 20.705 1.00 97.81 85 ALA A N 1
ATOM 696 C CA . ALA A 1 85 ? -2.235 -1.975 21.756 1.00 97.81 85 ALA A CA 1
ATOM 697 C C . ALA A 1 85 ? -3.704 -2.404 21.578 1.00 97.81 85 ALA A C 1
ATOM 699 O O . ALA A 1 85 ? -4.348 -2.840 22.529 1.00 97.81 85 ALA A O 1
ATOM 700 N N . PHE A 1 86 ? -4.235 -2.369 20.351 1.00 98.12 86 PHE A N 1
ATOM 701 C CA . PHE A 1 86 ? -5.596 -2.838 20.075 1.00 98.12 86 PHE A CA 1
ATOM 702 C C . PHE A 1 86 ? -5.794 -4.334 20.355 1.00 98.12 86 PHE A C 1
ATOM 704 O O . PHE A 1 86 ? -6.896 -4.741 20.713 1.00 98.12 86 PHE A O 1
ATOM 711 N N . GLY A 1 87 ? -4.756 -5.163 20.229 1.00 96.69 87 GLY A N 1
ATOM 712 C CA . GLY A 1 87 ? -4.871 -6.593 20.539 1.00 96.69 87 GLY A CA 1
ATOM 713 C C . GLY A 1 87 ? -4.921 -6.927 22.017 1.00 96.69 87 GLY A C 1
A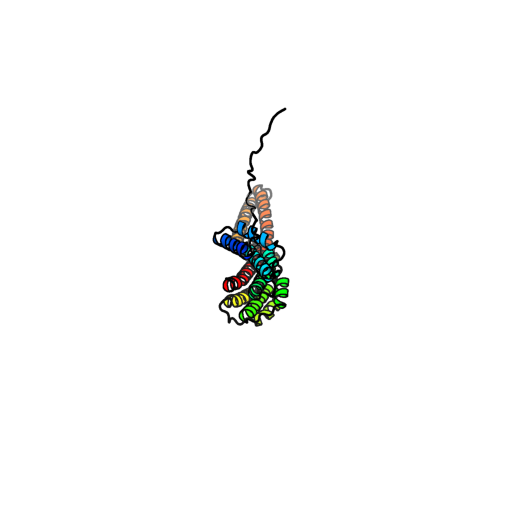TOM 714 O O . GLY A 1 87 ? -5.341 -8.025 22.367 1.00 96.69 87 GLY A O 1
ATOM 715 N N . GLU A 1 88 ? -4.521 -5.991 22.873 1.00 96.56 88 GLU A N 1
ATOM 716 C CA . GLU A 1 88 ? -4.606 -6.142 24.325 1.00 96.56 88 GLU A CA 1
ATOM 717 C C . GLU A 1 88 ? -6.007 -5.806 24.864 1.00 96.56 88 GLU A C 1
ATOM 719 O O . GLU A 1 88 ? -6.286 -6.020 26.045 1.00 96.56 88 GLU A O 1
ATOM 724 N N . VAL A 1 89 ? -6.907 -5.293 24.015 1.00 97.19 89 VAL A N 1
ATOM 725 C CA . VAL A 1 89 ? -8.303 -5.024 24.378 1.00 97.19 89 VAL A CA 1
ATOM 726 C C . VAL A 1 89 ? -9.060 -6.349 24.500 1.00 97.19 89 VAL A C 1
ATOM 728 O O . VAL A 1 89 ? -9.161 -7.125 23.551 1.00 97.19 89 VAL A O 1
ATOM 731 N N . SER A 1 90 ? -9.627 -6.614 25.673 1.00 94.44 90 SER A N 1
ATOM 732 C CA . SER A 1 90 ? -10.355 -7.848 25.967 1.00 94.44 90 SER A CA 1
ATOM 733 C C . SER A 1 90 ? -11.740 -7.888 25.318 1.00 94.44 90 SER A C 1
ATOM 735 O O . SER A 1 90 ? -12.504 -6.922 25.355 1.00 94.44 90 SER A O 1
ATOM 737 N N . SER A 1 91 ? -12.152 -9.075 24.857 1.00 90.81 91 SER A N 1
ATOM 738 C CA . SER A 1 91 ? -13.495 -9.330 24.310 1.00 90.81 91 SER A CA 1
ATOM 739 C C . SER A 1 91 ? -14.638 -9.158 25.321 1.00 90.81 91 SER A C 1
ATOM 741 O O . SER A 1 91 ? -15.811 -9.211 24.949 1.00 90.81 91 SER A O 1
ATOM 743 N N . THR A 1 92 ? -14.323 -8.969 26.608 1.00 89.19 92 THR A N 1
ATOM 744 C CA . THR A 1 92 ? -15.305 -8.656 27.657 1.00 89.19 92 THR A CA 1
ATOM 745 C C . THR A 1 92 ? -15.944 -7.282 27.482 1.00 89.19 92 THR A C 1
ATOM 747 O O . THR A 1 92 ? -17.102 -7.112 27.859 1.00 89.19 92 THR A O 1
ATOM 750 N N . ASN A 1 93 ? -15.220 -6.314 26.913 1.00 87.56 93 ASN A N 1
ATOM 751 C CA . ASN A 1 93 ? -15.761 -5.004 26.568 1.00 87.56 93 ASN A CA 1
ATOM 752 C C . ASN A 1 93 ? -16.133 -4.989 25.082 1.00 87.56 93 ASN A C 1
ATOM 754 O O . ASN A 1 93 ? -15.339 -4.596 24.235 1.00 87.56 93 ASN A O 1
ATOM 758 N N . THR A 1 94 ? -17.335 -5.472 24.761 1.00 87.94 94 THR A N 1
ATOM 759 C CA . THR A 1 94 ? -17.732 -5.761 23.374 1.00 87.94 94 THR A CA 1
ATOM 760 C C . THR A 1 94 ? -17.675 -4.541 22.452 1.00 87.94 94 THR A C 1
ATOM 762 O O . THR A 1 94 ? -17.340 -4.704 21.282 1.00 87.94 94 THR A O 1
ATOM 765 N N . GLU A 1 95 ? -17.971 -3.342 22.956 1.00 87.94 95 GLU A N 1
ATOM 766 C CA . GLU A 1 95 ? -17.946 -2.109 22.161 1.00 87.94 95 GLU A CA 1
ATOM 767 C C . GLU A 1 95 ? -16.513 -1.752 2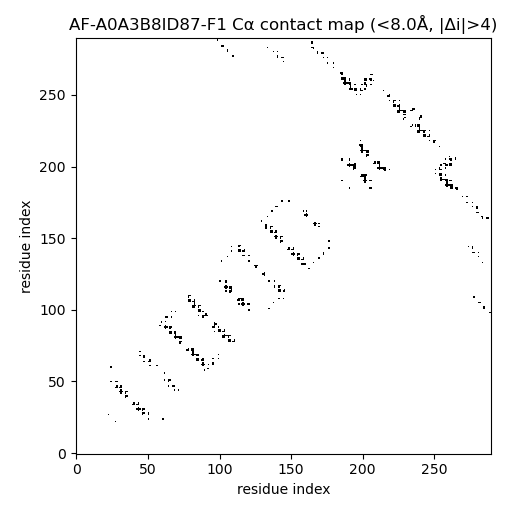1.743 1.00 87.94 95 GLU A C 1
ATOM 769 O O . GLU A 1 95 ? -16.209 -1.764 20.550 1.00 87.94 95 GLU A O 1
ATOM 774 N N . LEU A 1 96 ? -15.607 -1.564 22.714 1.00 94.12 96 LEU A N 1
ATOM 775 C CA . LEU A 1 96 ? -14.201 -1.241 22.429 1.00 94.12 96 LEU A CA 1
ATOM 776 C C . LEU A 1 96 ? -13.493 -2.361 21.668 1.00 94.12 96 LEU A C 1
ATOM 778 O O . LEU A 1 96 ? -12.687 -2.099 20.779 1.00 94.12 96 LEU A O 1
ATOM 782 N N . TRP A 1 97 ? -13.789 -3.615 22.008 1.00 96.00 97 TRP A N 1
ATOM 783 C CA . TRP A 1 97 ? -13.166 -4.769 21.373 1.00 96.00 97 TRP A CA 1
ATOM 784 C C . TRP A 1 97 ? -13.529 -4.888 19.896 1.00 96.00 97 TRP A C 1
ATOM 786 O O . TRP A 1 97 ? -12.656 -5.168 19.079 1.00 96.00 97 TRP A O 1
ATOM 796 N N . THR A 1 98 ? -14.798 -4.659 19.542 1.00 95.62 98 THR A N 1
ATOM 797 C CA . THR A 1 98 ? -15.250 -4.750 18.146 1.00 95.62 98 THR A CA 1
ATOM 798 C C . THR A 1 98 ? -14.454 -3.796 17.271 1.00 95.62 98 THR A C 1
ATOM 800 O O . THR A 1 98 ? -13.904 -4.195 16.248 1.00 95.62 98 THR A O 1
ATOM 803 N N . GLU A 1 99 ? -14.341 -2.548 17.709 1.00 96.12 99 GLU A N 1
ATOM 804 C CA . GLU A 1 99 ? -13.565 -1.541 17.008 1.00 96.12 99 GLU A CA 1
ATOM 805 C C . GLU A 1 99 ? -12.066 -1.888 16.979 1.00 96.12 99 GLU A C 1
ATOM 807 O O . GLU A 1 99 ? -11.442 -1.867 15.914 1.00 96.12 99 GLU A O 1
ATOM 812 N N . ALA A 1 100 ? -11.496 -2.270 18.127 1.00 97.62 100 ALA A N 1
ATOM 813 C CA . ALA A 1 100 ? -10.086 -2.624 18.249 1.00 97.62 100 ALA A CA 1
ATOM 814 C C . ALA A 1 100 ? -9.676 -3.747 17.282 1.00 97.62 100 ALA A C 1
ATOM 816 O O . ALA A 1 100 ? -8.622 -3.655 16.656 1.00 97.62 100 ALA A O 1
ATOM 817 N N . VAL A 1 101 ? -10.523 -4.766 17.086 1.00 97.75 101 VAL A N 1
ATOM 818 C CA . VAL A 1 101 ? -10.273 -5.853 16.124 1.00 97.75 101 VAL A CA 1
ATOM 819 C C . VAL A 1 101 ? -10.085 -5.314 14.704 1.00 97.75 101 VAL A C 1
ATOM 821 O O . VAL A 1 101 ? -9.124 -5.685 14.028 1.00 97.75 101 VAL A O 1
ATOM 824 N N . PHE A 1 102 ? -10.955 -4.410 14.248 1.00 97.81 102 PHE A N 1
ATOM 825 C CA . PHE A 1 102 ? -10.865 -3.861 12.894 1.00 97.81 102 PHE A CA 1
ATOM 826 C C . PHE A 1 102 ? -9.647 -2.955 12.697 1.00 97.81 102 PHE A C 1
ATOM 828 O O . PHE A 1 102 ? -8.989 -3.022 11.653 1.00 97.81 102 PHE A O 1
ATOM 835 N N . PHE A 1 103 ? -9.320 -2.119 13.687 1.00 97.94 103 PHE A N 1
ATOM 836 C CA . PHE A 1 103 ? -8.126 -1.275 13.619 1.00 97.94 103 PHE A CA 1
ATOM 837 C C . PHE A 1 103 ? -6.834 -2.085 13.725 1.00 97.94 103 PHE A C 1
ATOM 839 O O . PHE A 1 103 ? -5.869 -1.781 13.022 1.00 97.94 103 PHE A O 1
ATOM 846 N N . ARG A 1 104 ? -6.814 -3.141 14.542 1.00 98.00 104 ARG A N 1
ATOM 847 C CA . ARG A 1 104 ? -5.691 -4.078 14.618 1.00 98.00 104 ARG A CA 1
ATOM 848 C C . ARG A 1 104 ? -5.452 -4.764 13.283 1.00 98.00 104 ARG A C 1
ATOM 850 O O . ARG A 1 104 ? -4.332 -4.719 12.775 1.00 98.00 104 ARG A O 1
ATOM 857 N N . ALA A 1 105 ? -6.496 -5.346 12.696 1.00 97.94 105 ALA A N 1
ATOM 858 C CA . ALA A 1 105 ? -6.394 -6.022 11.410 1.00 97.94 105 ALA A CA 1
ATOM 859 C C . ALA A 1 105 ? -5.906 -5.055 10.317 1.00 97.94 105 ALA A C 1
ATOM 861 O O . ALA A 1 105 ? -4.989 -5.374 9.557 1.00 97.94 105 ALA A O 1
ATOM 862 N N . PHE A 1 106 ? -6.440 -3.830 10.291 1.00 97.38 106 PHE A N 1
ATOM 863 C CA . PHE A 1 106 ? -5.951 -2.775 9.407 1.00 97.38 106 PHE A CA 1
ATOM 864 C C . PHE A 1 106 ? -4.466 -2.458 9.633 1.00 97.38 106 PHE A C 1
ATOM 866 O O . PHE A 1 106 ? -3.699 -2.424 8.670 1.00 97.38 106 PHE A O 1
ATOM 873 N N . GLY A 1 107 ? -4.043 -2.257 10.885 1.00 97.25 107 GLY A N 1
ATOM 874 C CA . GLY A 1 107 ? -2.658 -1.933 11.221 1.00 97.25 107 GLY A CA 1
ATOM 875 C C . GLY A 1 107 ? -1.682 -3.027 10.783 1.00 97.25 107 GLY A C 1
ATOM 876 O O . GLY A 1 107 ? -0.704 -2.738 10.092 1.00 97.25 107 GLY A O 1
ATOM 877 N N . LEU A 1 108 ? -2.000 -4.292 11.071 1.00 97.12 108 LEU A N 1
ATOM 878 C CA . LEU A 1 108 ? -1.224 -5.457 10.630 1.00 97.12 108 LEU A CA 1
ATOM 879 C C . LEU A 1 108 ? -1.105 -5.524 9.101 1.00 97.12 108 LEU A C 1
ATOM 881 O O . LEU A 1 108 ? -0.002 -5.669 8.564 1.00 97.12 108 LEU A O 1
ATOM 885 N N . ALA A 1 109 ? -2.221 -5.369 8.383 1.00 96.31 109 ALA A N 1
ATOM 886 C CA . ALA A 1 109 ? -2.227 -5.388 6.924 1.00 96.31 109 ALA A CA 1
ATOM 887 C C . ALA A 1 109 ? -1.387 -4.248 6.330 1.00 96.31 109 ALA A C 1
ATOM 889 O O . ALA A 1 109 ? -0.578 -4.465 5.421 1.00 96.31 109 ALA A O 1
ATOM 890 N N . TYR A 1 110 ? -1.521 -3.035 6.870 1.00 94.75 110 TYR A N 1
ATOM 891 C CA . TYR A 1 110 ? -0.789 -1.867 6.389 1.00 94.75 110 TYR A CA 1
ATOM 892 C C . TYR A 1 110 ? 0.722 -1.989 6.622 1.00 94.75 110 TYR A C 1
ATOM 894 O O . TYR A 1 110 ? 1.503 -1.580 5.755 1.00 94.75 110 TYR A O 1
ATOM 902 N N . SER A 1 111 ? 1.119 -2.615 7.735 1.00 93.88 111 SER A N 1
ATOM 903 C CA . SER A 1 111 ? 2.500 -2.953 8.101 1.00 93.88 111 SER A CA 1
ATOM 904 C C . SER A 1 111 ? 3.088 -4.146 7.329 1.00 93.88 111 SER A C 1
ATOM 906 O O . SER A 1 111 ? 4.199 -4.576 7.631 1.00 93.88 111 SER A O 1
ATOM 908 N N . GLY A 1 112 ? 2.387 -4.671 6.317 1.00 93.81 112 GLY A N 1
ATOM 909 C CA . GLY A 1 112 ? 2.895 -5.726 5.433 1.00 93.81 112 GLY A CA 1
ATOM 910 C C . GLY A 1 112 ? 2.598 -7.149 5.905 1.00 93.81 112 GLY A C 1
ATOM 911 O O . GLY A 1 112 ? 3.212 -8.090 5.406 1.00 93.81 112 GLY A O 1
ATOM 912 N N . GLN A 1 113 ? 1.654 -7.322 6.835 1.00 96.12 113 GLN A N 1
ATOM 913 C CA . GLN A 1 113 ? 1.239 -8.622 7.374 1.00 96.12 113 GLN A CA 1
ATOM 914 C C . GLN A 1 113 ? -0.251 -8.931 7.093 1.00 96.12 113 GLN A C 1
ATOM 916 O O . GLN A 1 113 ? -0.989 -9.280 8.017 1.00 96.12 113 GLN A O 1
ATOM 921 N N . PRO A 1 114 ? -0.735 -8.838 5.834 1.00 97.12 114 PRO A N 1
ATOM 922 C CA . PRO A 1 114 ? -2.155 -9.026 5.516 1.00 97.12 114 PRO A CA 1
ATOM 923 C C . PRO A 1 114 ? -2.670 -10.430 5.861 1.00 97.12 114 PRO A C 1
ATOM 925 O O . PRO A 1 114 ? -3.791 -10.566 6.333 1.00 97.12 114 PRO A O 1
ATOM 928 N N . ASN A 1 115 ? -1.848 -11.471 5.707 1.00 97.25 115 ASN A N 1
ATOM 929 C CA . ASN A 1 115 ? -2.265 -12.844 6.012 1.00 97.25 115 ASN A CA 1
ATOM 930 C C . ASN A 1 115 ? -2.527 -13.059 7.510 1.00 97.25 115 ASN A C 1
ATOM 932 O O . ASN A 1 115 ? -3.450 -13.782 7.871 1.00 97.25 115 ASN A O 1
ATOM 936 N N . ILE A 1 116 ? -1.742 -12.412 8.381 1.00 96.75 116 ILE A N 1
ATOM 937 C CA . ILE A 1 116 ? -1.952 -12.474 9.836 1.00 96.75 116 ILE A CA 1
ATOM 938 C C . ILE A 1 116 ? -3.241 -11.731 10.194 1.00 96.75 116 ILE A C 1
ATOM 940 O O . ILE A 1 116 ? -4.057 -12.255 10.945 1.00 96.75 116 ILE A O 1
ATOM 944 N N . ALA A 1 117 ? -3.469 -10.559 9.594 1.00 97.56 117 ALA A N 1
ATOM 945 C CA . ALA A 1 117 ? -4.706 -9.806 9.779 1.00 97.56 117 ALA A CA 1
ATOM 946 C C . ALA A 1 117 ? -5.954 -10.616 9.374 1.00 97.56 117 ALA A C 1
ATOM 948 O O . ALA A 1 117 ? -6.922 -10.680 10.130 1.00 97.56 117 ALA A O 1
ATOM 949 N N . ILE A 1 118 ? -5.912 -11.292 8.219 1.00 98.12 118 ILE A N 1
ATOM 950 C CA . ILE A 1 118 ? -6.995 -12.177 7.757 1.00 98.12 118 ILE A CA 1
ATOM 951 C C . ILE A 1 118 ? -7.230 -13.314 8.755 1.00 98.12 118 ILE A C 1
ATOM 953 O O . ILE A 1 118 ? -8.375 -13.557 9.136 1.00 98.12 118 ILE A O 1
ATOM 957 N N . GLN A 1 119 ? -6.158 -13.972 9.210 1.00 96.88 119 GLN A N 1
ATOM 958 C CA . GLN A 1 119 ? -6.238 -15.079 10.163 1.00 96.88 119 GLN A CA 1
ATOM 959 C C . GLN A 1 119 ? -6.875 -14.659 11.496 1.00 96.88 119 GLN A C 1
ATOM 961 O O . GLN A 1 119 ? -7.620 -15.440 12.089 1.00 96.88 119 GLN A O 1
ATOM 966 N N . GLU A 1 120 ? -6.585 -13.452 11.986 1.00 95.44 120 GLU A N 1
ATOM 967 C CA . GLU A 1 120 ? -7.224 -12.918 13.192 1.00 95.44 120 GLU A CA 1
ATOM 968 C C . GLU A 1 120 ? -8.709 -12.634 12.959 1.00 95.44 120 GLU A C 1
ATOM 970 O O . GLU A 1 120 ? -9.548 -13.040 13.764 1.00 95.44 120 GLU A O 1
ATOM 975 N N . LEU A 1 121 ? -9.056 -12.013 11.826 1.00 97.50 121 LEU A N 1
ATOM 976 C CA . LEU A 1 121 ? -10.450 -11.756 11.472 1.00 97.50 121 LEU A CA 1
ATOM 977 C C . LEU A 1 121 ? -11.252 -13.053 11.319 1.00 97.50 121 LEU A C 1
ATOM 979 O O . LEU A 1 121 ? -12.398 -13.103 11.764 1.00 97.50 121 LEU A O 1
ATOM 983 N N . ASP A 1 122 ? -10.679 -14.119 10.757 1.00 96.75 122 ASP A N 1
ATOM 984 C CA . ASP A 1 122 ? -11.350 -15.418 10.593 1.00 96.75 122 ASP A CA 1
ATOM 985 C C . ASP A 1 122 ? -11.824 -16.018 11.923 1.00 96.75 122 ASP A C 1
ATOM 987 O O . ASP A 1 122 ? -12.875 -16.659 11.967 1.00 96.75 122 ASP A O 1
ATOM 991 N N . GLN A 1 123 ? -11.111 -15.751 13.019 1.00 94.94 123 GLN A N 1
ATOM 992 C CA . GLN A 1 123 ? -11.447 -16.256 14.356 1.00 94.94 123 GLN A CA 1
ATOM 993 C C . GLN A 1 123 ? -12.600 -15.494 15.020 1.00 94.94 123 GLN A C 1
ATOM 995 O O . GLN A 1 123 ? -13.144 -15.944 16.030 1.00 94.94 123 GLN A O 1
ATOM 1000 N N . VAL A 1 124 ? -12.995 -14.350 14.460 1.00 95.06 124 VAL A N 1
ATOM 1001 C CA . VAL A 1 124 ? -14.009 -13.466 15.032 1.00 95.06 124 VAL A CA 1
ATOM 1002 C C . VAL A 1 124 ? -15.350 -13.635 14.320 1.00 95.06 124 VAL A C 1
ATOM 1004 O O . VAL A 1 124 ? -15.431 -13.662 13.094 1.00 95.06 124 VAL A O 1
ATOM 1007 N N . THR A 1 125 ? -16.436 -13.728 15.086 1.00 94.88 125 THR A N 1
ATOM 1008 C CA . THR A 1 125 ? -17.808 -13.691 14.556 1.00 94.88 125 THR A CA 1
ATOM 1009 C C . THR A 1 125 ? -18.553 -12.528 15.186 1.00 94.88 125 THR A C 1
ATOM 1011 O O . THR A 1 125 ? -18.710 -12.484 16.409 1.00 94.88 125 THR A O 1
ATOM 1014 N N . PHE A 1 126 ? -19.030 -11.600 14.359 1.00 94.44 126 PHE A N 1
ATOM 1015 C CA . PHE A 1 126 ? -19.796 -10.453 14.828 1.00 94.44 126 PHE A CA 1
ATOM 1016 C C . PHE A 1 126 ? -21.293 -10.759 14.778 1.00 94.44 126 PHE A C 1
ATOM 1018 O O . PHE A 1 126 ? -21.795 -11.346 13.823 1.00 94.44 126 PHE A O 1
ATOM 1025 N N . LYS A 1 127 ? -22.018 -10.375 15.835 1.00 92.69 127 LYS A N 1
ATOM 1026 C CA . LYS A 1 127 ? -23.482 -10.529 15.886 1.00 92.69 127 LYS A CA 1
ATOM 1027 C C . LYS A 1 127 ? -24.199 -9.488 15.032 1.00 92.69 127 LYS A C 1
ATOM 1029 O O . LYS A 1 127 ? -25.277 -9.772 14.521 1.00 92.69 127 LYS A O 1
ATOM 1034 N N . ASP A 1 128 ? -23.621 -8.293 14.935 1.00 94.19 128 ASP A N 1
ATOM 1035 C CA . ASP A 1 128 ? -24.144 -7.223 14.095 1.00 94.19 128 ASP A CA 1
ATOM 1036 C C . ASP A 1 128 ? -23.814 -7.525 12.624 1.00 94.19 128 ASP A C 1
ATOM 1038 O O . ASP A 1 128 ? -22.629 -7.678 12.295 1.00 94.19 128 ASP A O 1
ATOM 1042 N N . PRO A 1 129 ? -24.817 -7.614 11.734 1.00 95.00 129 PRO A N 1
ATOM 1043 C CA . PRO A 1 129 ? -24.569 -7.877 10.324 1.00 95.00 129 PRO A CA 1
ATOM 1044 C C . PRO A 1 129 ? -23.701 -6.800 9.649 1.00 95.00 129 PRO A C 1
ATOM 1046 O O . PRO A 1 129 ? -22.933 -7.141 8.753 1.00 95.00 129 PRO A O 1
ATOM 1049 N N . GLN A 1 130 ? -23.723 -5.545 10.120 1.00 95.38 130 GLN A N 1
ATOM 1050 C CA . GLN A 1 130 ? -22.876 -4.472 9.585 1.00 95.38 130 GLN A CA 1
ATOM 1051 C C . GLN A 1 130 ? -21.390 -4.750 9.816 1.00 95.38 130 GLN A C 1
ATOM 1053 O O . GLN A 1 130 ? -20.573 -4.580 8.912 1.00 95.38 130 GLN A O 1
ATOM 1058 N N . TYR A 1 131 ? -21.032 -5.211 11.015 1.00 96.06 131 TYR A N 1
ATOM 1059 C CA . TYR A 1 131 ? -19.654 -5.582 11.337 1.00 96.06 131 TYR A CA 1
ATOM 1060 C C . TYR A 1 131 ? -19.252 -6.898 10.676 1.00 96.06 131 TYR A C 1
ATOM 1062 O O . TYR A 1 131 ? -18.098 -7.070 10.289 1.00 96.06 131 TYR A O 1
ATOM 1070 N N . GLN A 1 132 ? -20.196 -7.822 10.494 1.00 96.25 132 GLN A N 1
ATOM 1071 C CA . GLN A 1 132 ? -19.922 -9.046 9.754 1.00 96.25 132 GLN A CA 1
ATOM 1072 C C . GLN A 1 132 ? -19.591 -8.752 8.282 1.00 96.25 132 GLN A C 1
ATOM 1074 O O . GLN A 1 132 ? -18.651 -9.338 7.749 1.00 96.25 132 GLN A O 1
ATOM 1079 N N . GLU A 1 133 ? -20.303 -7.825 7.642 1.00 96.12 133 GLU A N 1
ATOM 1080 C CA . GLU A 1 133 ? -20.009 -7.407 6.268 1.00 96.12 133 GLU A CA 1
ATOM 1081 C C . GLU A 1 133 ? -18.715 -6.586 6.184 1.00 96.12 133 GLU A C 1
ATOM 1083 O O . GLU A 1 133 ? -17.868 -6.871 5.341 1.00 96.12 133 GLU A O 1
ATOM 1088 N N . LEU A 1 134 ? -18.475 -5.668 7.131 1.00 97.44 134 LEU A N 1
ATOM 1089 C CA . LEU A 1 134 ? -17.203 -4.941 7.223 1.00 97.44 134 LEU A CA 1
ATOM 1090 C C . LEU A 1 134 ? -16.001 -5.887 7.357 1.00 97.44 134 LEU A C 1
ATOM 1092 O O . LEU A 1 134 ? -14.962 -5.661 6.736 1.00 97.44 134 LEU A O 1
ATOM 1096 N N . LYS A 1 135 ? -16.133 -6.957 8.153 1.00 97.81 135 LYS A N 1
ATOM 1097 C CA . LYS A 1 135 ? -15.114 -8.008 8.266 1.00 97.81 135 LYS A CA 1
ATOM 1098 C C . LYS A 1 135 ? -14.836 -8.629 6.903 1.00 97.81 135 LYS A C 1
ATOM 1100 O O . LYS A 1 135 ? -13.675 -8.709 6.513 1.00 97.81 135 LYS A O 1
ATOM 1105 N N . VAL A 1 136 ? -15.877 -9.050 6.187 1.00 97.75 136 VAL A N 1
ATOM 1106 C CA . VAL A 1 136 ? -15.737 -9.661 4.858 1.00 97.75 136 VAL A CA 1
ATOM 1107 C C . VAL A 1 136 ? -15.058 -8.696 3.883 1.00 97.75 136 VAL A C 1
ATOM 1109 O O . VAL A 1 136 ? -14.129 -9.091 3.178 1.00 97.75 136 VAL A O 1
ATOM 1112 N N . TYR A 1 137 ? -15.454 -7.422 3.892 1.00 98.00 137 TYR A N 1
ATOM 1113 C CA . 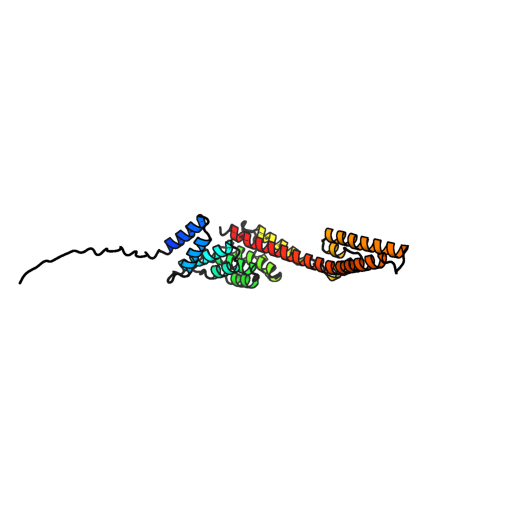TYR A 1 137 ? -14.809 -6.371 3.110 1.00 98.00 137 TYR A CA 1
ATOM 1114 C C . TYR A 1 137 ? -13.315 -6.228 3.437 1.00 98.00 137 TYR A C 1
ATOM 1116 O O . TYR A 1 137 ? -12.477 -6.257 2.531 1.00 98.00 137 TYR A O 1
ATOM 1124 N N . GLN A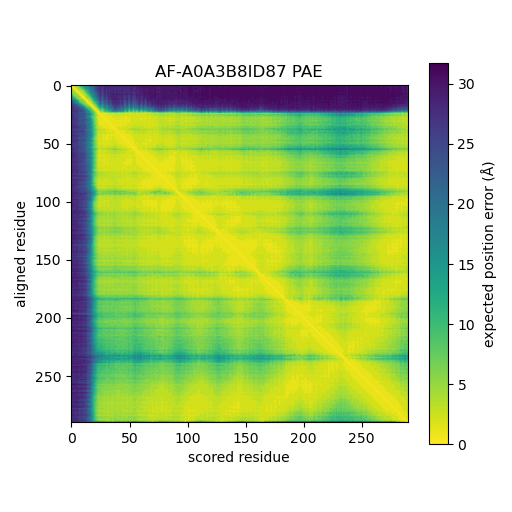 1 138 ? -12.950 -6.144 4.720 1.00 98.12 138 GLN A N 1
ATOM 1125 C CA . GLN A 1 138 ? -11.548 -6.062 5.125 1.00 98.12 138 GLN A CA 1
ATOM 1126 C C . GLN A 1 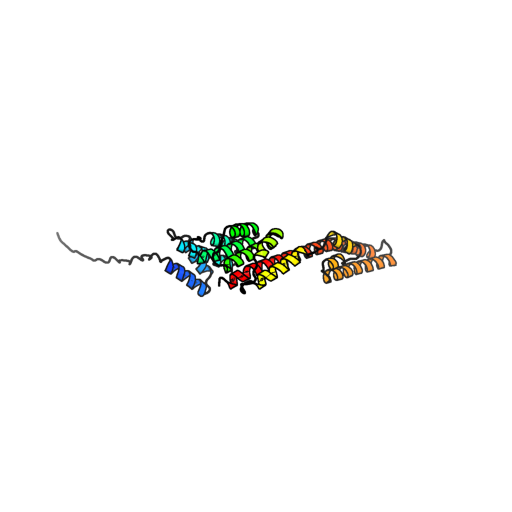138 ? -10.746 -7.294 4.696 1.00 98.12 138 GLN A C 1
ATOM 1128 O O . GLN A 1 138 ? -9.650 -7.143 4.160 1.00 98.12 138 GLN A O 1
ATOM 1133 N N . GLN A 1 139 ? -11.292 -8.499 4.872 1.00 98.50 139 GLN A N 1
ATOM 1134 C CA . GLN A 1 139 ? -10.642 -9.740 4.449 1.00 98.50 139 GLN A CA 1
ATOM 1135 C C . GLN A 1 139 ? -10.400 -9.766 2.938 1.00 98.50 139 GLN A C 1
ATOM 1137 O O . GLN A 1 139 ? -9.299 -10.095 2.496 1.00 98.50 139 GLN A O 1
ATOM 1142 N N . ALA A 1 140 ? -11.386 -9.342 2.144 1.00 98.19 140 ALA A N 1
ATOM 1143 C CA . ALA A 1 140 ? -11.247 -9.221 0.700 1.00 98.19 140 ALA A CA 1
ATOM 1144 C C . ALA A 1 140 ? -10.147 -8.212 0.315 1.00 98.19 140 ALA A C 1
ATOM 1146 O O . ALA A 1 140 ? -9.250 -8.537 -0.466 1.00 98.19 140 ALA A O 1
ATOM 1147 N N . GLY A 1 141 ? -10.153 -7.007 0.892 1.00 97.81 141 GLY A N 1
ATOM 1148 C CA . GLY A 1 141 ? -9.119 -6.007 0.610 1.00 97.81 141 GLY A CA 1
ATOM 1149 C C . GLY A 1 141 ? -7.714 -6.463 1.029 1.00 97.81 141 GLY A C 1
ATOM 1150 O O . GLY A 1 141 ? -6.746 -6.252 0.296 1.00 97.81 141 GLY A O 1
ATOM 1151 N N . MET A 1 142 ? -7.587 -7.159 2.162 1.00 98.06 142 MET A N 1
ATOM 1152 C CA . MET A 1 142 ? -6.322 -7.752 2.614 1.00 98.06 142 MET A CA 1
ATOM 1153 C C . MET A 1 142 ? -5.853 -8.886 1.696 1.00 98.06 142 MET A C 1
ATOM 1155 O O . MET A 1 142 ? -4.656 -8.985 1.425 1.00 98.06 142 MET A O 1
ATOM 1159 N N . ALA A 1 143 ? -6.769 -9.698 1.163 1.00 98.25 143 ALA A N 1
ATOM 1160 C CA . ALA A 1 143 ? -6.443 -10.731 0.184 1.00 98.25 143 ALA A CA 1
ATOM 1161 C C . ALA A 1 143 ? -5.873 -10.117 -1.107 1.00 98.25 143 ALA A C 1
ATOM 1163 O O . ALA A 1 143 ? -4.861 -10.592 -1.625 1.00 98.25 143 ALA A O 1
ATOM 1164 N N . LEU A 1 144 ? -6.431 -8.992 -1.577 1.00 97.69 144 LEU A N 1
ATOM 1165 C CA . LEU A 1 144 ? -5.869 -8.247 -2.712 1.00 97.69 144 LEU A CA 1
ATOM 1166 C C . LEU A 1 144 ? -4.470 -7.692 -2.419 1.00 97.69 144 LEU A C 1
ATOM 1168 O O . LEU A 1 144 ? -3.584 -7.786 -3.275 1.00 97.69 144 LEU A O 1
ATOM 1172 N N . LEU A 1 145 ? -4.234 -7.163 -1.213 1.00 97.25 145 LEU A N 1
ATOM 1173 C CA . LEU A 1 145 ? -2.897 -6.726 -0.785 1.00 97.25 145 LEU A CA 1
ATOM 1174 C C . LEU A 1 145 ? -1.894 -7.889 -0.768 1.00 97.25 145 LEU A C 1
ATOM 1176 O O . LEU A 1 145 ? -0.750 -7.717 -1.184 1.00 97.25 145 LEU A O 1
ATOM 1180 N N . ALA A 1 146 ? -2.328 -9.080 -0.355 1.00 97.06 146 ALA A N 1
ATOM 1181 C CA . ALA A 1 146 ? -1.529 -10.304 -0.390 1.00 97.06 146 ALA A CA 1
ATOM 1182 C C . ALA A 1 146 ? -1.379 -10.912 -1.801 1.00 97.06 146 ALA A C 1
ATOM 1184 O O . ALA A 1 146 ? -0.630 -11.873 -1.970 1.00 97.06 146 ALA A O 1
ATOM 1185 N N . ARG A 1 147 ? -2.068 -10.356 -2.811 1.00 96.38 147 ARG A N 1
ATOM 1186 C CA . ARG A 1 147 ? -2.195 -10.906 -4.175 1.00 96.38 147 ARG A CA 1
ATOM 1187 C C . ARG A 1 147 ? -2.816 -12.307 -4.218 1.00 96.38 147 ARG A C 1
ATOM 1189 O O . ARG A 1 147 ? -2.589 -13.054 -5.169 1.00 96.38 147 ARG A O 1
ATOM 1196 N N . ASP A 1 148 ? -3.628 -12.648 -3.223 1.00 97.62 148 ASP A N 1
ATOM 1197 C CA . ASP A 1 148 ? -4.401 -13.885 -3.192 1.00 97.62 148 ASP A CA 1
ATOM 1198 C C . ASP A 1 148 ? -5.783 -13.658 -3.817 1.00 97.62 148 ASP A C 1
ATOM 1200 O O . ASP A 1 148 ? -6.778 -13.367 -3.150 1.00 97.62 148 ASP A O 1
ATOM 1204 N N . PHE A 1 149 ? -5.838 -13.764 -5.146 1.00 97.56 149 PHE A N 1
ATOM 1205 C CA . PHE A 1 149 ? -7.079 -13.571 -5.900 1.00 97.56 149 PHE A CA 1
ATOM 1206 C C . PHE A 1 149 ? -8.121 -14.661 -5.626 1.00 97.56 149 PHE A C 1
ATOM 1208 O O . PHE A 1 149 ? -9.314 -14.406 -5.764 1.00 97.56 149 PHE A O 1
ATOM 1215 N N . ALA A 1 150 ? -7.696 -15.862 -5.224 1.00 97.75 150 ALA A N 1
ATOM 1216 C CA . ALA A 1 150 ? -8.624 -16.938 -4.897 1.00 97.75 150 ALA A CA 1
ATOM 1217 C C . ALA A 1 150 ? -9.352 -16.637 -3.581 1.00 97.75 150 ALA A C 1
ATOM 1219 O O . ALA A 1 150 ? -10.580 -16.719 -3.528 1.00 97.75 150 ALA A O 1
ATOM 1220 N N . ALA A 1 151 ? -8.609 -16.216 -2.553 1.00 97.75 151 ALA A N 1
ATOM 1221 C CA . ALA A 1 151 ? -9.191 -15.761 -1.295 1.00 97.75 151 ALA A CA 1
ATOM 1222 C C . ALA A 1 151 ? -10.077 -14.523 -1.504 1.00 97.75 151 ALA A C 1
ATOM 1224 O O . ALA A 1 151 ? -11.181 -14.461 -0.965 1.00 97.75 151 ALA A O 1
ATOM 1225 N N . TYR A 1 152 ? -9.650 -13.572 -2.343 1.00 98.25 152 TYR A N 1
ATOM 1226 C CA . TYR A 1 152 ? -10.477 -12.417 -2.695 1.00 98.25 152 TYR A CA 1
ATOM 1227 C C . TYR A 1 152 ? -11.833 -12.825 -3.284 1.00 98.25 152 TYR A C 1
ATOM 1229 O O . TYR A 1 152 ? -12.867 -12.386 -2.785 1.00 98.25 152 TYR A O 1
ATOM 1237 N N . GLU A 1 153 ? -11.850 -13.689 -4.305 1.00 97.88 153 GLU A N 1
ATOM 1238 C CA . GLU A 1 153 ? -13.101 -14.139 -4.929 1.00 97.88 153 GLU A CA 1
ATOM 1239 C C . GLU A 1 153 ? -13.991 -14.925 -3.959 1.00 97.88 153 GLU A C 1
ATOM 1241 O O . GLU A 1 153 ? -15.214 -14.892 -4.089 1.00 97.88 153 GLU A O 1
ATOM 1246 N N . GLN A 1 154 ? -13.409 -15.599 -2.963 1.00 97.62 154 GLN A N 1
ATOM 1247 C CA . GLN A 1 154 ? -14.175 -16.225 -1.889 1.00 97.62 154 GLN A CA 1
ATOM 1248 C C . GLN A 1 154 ? -14.846 -15.175 -0.992 1.00 97.62 154 GLN A C 1
ATOM 1250 O O . GLN A 1 154 ? -16.053 -15.251 -0.771 1.00 97.62 154 GLN A O 1
ATOM 1255 N N . TYR A 1 155 ? -14.097 -14.194 -0.481 1.00 97.75 155 TYR A N 1
ATOM 1256 C CA . TYR A 1 155 ? -14.647 -13.183 0.430 1.00 97.75 155 TYR A CA 1
ATOM 1257 C C . TYR A 1 155 ? -15.643 -12.250 -0.268 1.00 97.75 155 TYR A C 1
ATOM 1259 O O . TYR A 1 155 ? -16.704 -11.964 0.279 1.00 97.75 155 TYR A O 1
ATOM 1267 N N . LYS A 1 156 ? -15.368 -11.853 -1.513 1.00 96.94 156 LYS A N 1
ATOM 1268 C CA . LYS A 1 156 ? -16.239 -11.001 -2.338 1.00 96.94 156 LYS A CA 1
ATOM 1269 C C . LYS A 1 156 ? -17.669 -11.537 -2.480 1.00 96.94 156 LYS A C 1
ATOM 1271 O O . LYS A 1 156 ? -18.592 -10.748 -2.646 1.00 96.94 156 LYS A O 1
ATOM 1276 N N . GLN A 1 157 ? -17.891 -12.852 -2.386 1.00 96.19 157 GLN A N 1
ATOM 1277 C CA . GLN A 1 157 ? -19.244 -13.433 -2.413 1.00 96.19 157 GLN A CA 1
ATOM 1278 C C . GLN A 1 157 ? -20.126 -12.975 -1.245 1.00 96.19 157 GLN A C 1
ATOM 1280 O O . GLN A 1 157 ? -21.348 -13.055 -1.343 1.00 96.19 157 GLN A O 1
ATOM 1285 N N . GLY A 1 158 ? -19.521 -12.518 -0.146 1.00 94.06 158 GLY A N 1
ATOM 1286 C CA . GLY A 1 158 ? -20.234 -11.962 0.998 1.00 94.06 158 GLY A CA 1
ATOM 1287 C C . GLY A 1 158 ? -20.524 -10.464 0.895 1.00 94.06 158 GLY A C 1
ATOM 1288 O O . GLY A 1 158 ? -21.134 -9.933 1.817 1.00 94.06 158 GLY A O 1
ATOM 1289 N N . PHE A 1 159 ? -20.116 -9.786 -0.184 1.00 95.69 159 PHE A N 1
ATOM 1290 C CA . PHE A 1 159 ? -20.491 -8.390 -0.416 1.00 95.69 159 PHE A CA 1
ATOM 1291 C C . PHE A 1 159 ? -21.980 -8.306 -0.707 1.00 95.69 159 PHE A C 1
ATOM 1293 O O . PHE A 1 159 ? -22.483 -8.981 -1.611 1.00 95.69 159 PHE A O 1
ATOM 1300 N N . THR A 1 160 ? -22.686 -7.465 0.039 1.00 93.62 160 THR A N 1
ATOM 1301 C CA . THR A 1 160 ? -24.111 -7.244 -0.200 1.00 93.62 160 THR A CA 1
ATOM 1302 C C . THR A 1 160 ? -24.379 -5.855 -0.763 1.00 93.62 160 THR A C 1
ATOM 1304 O O . THR A 1 160 ? -25.433 -5.64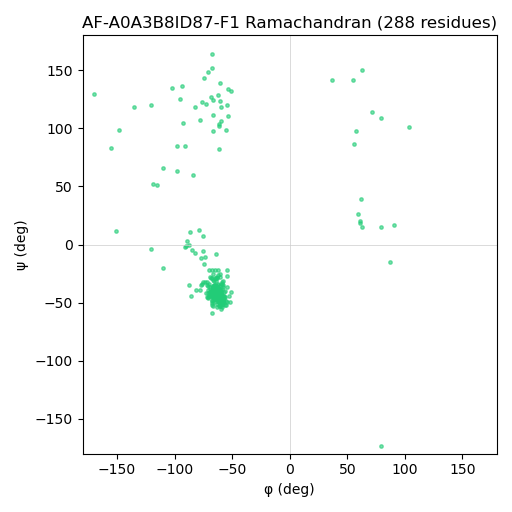4 -1.366 1.00 93.62 160 THR A O 1
ATOM 1307 N N . GLY A 1 161 ? -23.448 -4.907 -0.594 1.00 91.88 161 GLY A N 1
ATOM 1308 C CA . GLY A 1 161 ? -23.637 -3.507 -0.963 1.00 91.88 161 GLY A CA 1
ATOM 1309 C C . GLY A 1 161 ? -24.755 -2.822 -0.173 1.00 91.88 161 GLY A C 1
ATOM 1310 O O . GLY A 1 161 ? -25.232 -1.760 -0.577 1.00 91.88 161 GLY A O 1
ATOM 1311 N N . THR A 1 162 ? -25.211 -3.424 0.931 1.00 92.94 162 THR A N 1
ATOM 1312 C CA . THR A 1 162 ? -26.357 -2.926 1.708 1.00 92.94 162 THR A CA 1
ATOM 1313 C C . THR A 1 162 ? -25.971 -1.715 2.555 1.00 92.94 162 THR A C 1
ATOM 1315 O O . THR A 1 162 ? -26.778 -0.802 2.747 1.00 92.94 162 THR A O 1
ATOM 1318 N N . TYR A 1 163 ? -24.736 -1.675 3.062 1.00 93.81 163 TYR A N 1
ATOM 1319 C CA . TYR A 1 163 ? -24.284 -0.622 3.966 1.00 93.81 163 TYR A CA 1
ATOM 1320 C C . TYR A 1 163 ? -23.620 0.533 3.216 1.00 93.81 163 TYR A C 1
ATOM 1322 O O . TYR A 1 163 ? -22.451 0.479 2.843 1.00 93.81 163 TYR A O 1
ATOM 1330 N N . PHE A 1 164 ? -24.345 1.649 3.094 1.00 90.19 164 PHE A N 1
ATOM 1331 C CA . PHE A 1 164 ? -23.866 2.875 2.436 1.00 90.19 164 PHE A CA 1
ATOM 1332 C C . PHE A 1 164 ? -22.539 3.428 2.976 1.00 90.19 164 PHE A C 1
ATOM 1334 O O . PHE A 1 164 ? -21.877 4.181 2.272 1.00 90.19 164 PHE A O 1
ATOM 1341 N N . ALA A 1 165 ? -22.157 3.082 4.208 1.00 90.06 165 ALA A N 1
ATOM 1342 C CA . ALA A 1 165 ? -20.901 3.520 4.808 1.00 90.06 165 ALA A CA 1
ATOM 1343 C C . ALA A 1 165 ? -19.653 2.978 4.089 1.00 90.06 165 ALA A C 1
ATOM 1345 O O . ALA A 1 165 ? -18.586 3.558 4.269 1.00 90.06 165 ALA A O 1
ATOM 1346 N N . PHE A 1 166 ? -19.780 1.872 3.342 1.00 94.12 166 PHE A N 1
ATOM 1347 C CA . PHE A 1 166 ? -18.658 1.237 2.643 1.00 94.12 166 PHE A CA 1
ATOM 1348 C C . PHE A 1 166 ? -19.031 0.483 1.347 1.00 94.12 166 PHE A C 1
ATOM 1350 O O . PHE A 1 166 ? -18.228 -0.270 0.800 1.00 94.12 166 PHE A O 1
ATOM 1357 N N . ALA A 1 167 ? -20.252 0.656 0.832 1.00 95.12 167 ALA A N 1
ATOM 1358 C CA . ALA A 1 167 ? -20.701 -0.026 -0.386 1.00 95.12 167 ALA A CA 1
ATOM 1359 C C . ALA A 1 167 ? -19.933 0.414 -1.651 1.00 95.12 167 ALA A C 1
ATOM 1361 O O . ALA A 1 167 ? -19.747 -0.382 -2.573 1.00 95.12 167 ALA A O 1
ATOM 1362 N N . GLU A 1 168 ? -19.477 1.671 -1.721 1.00 95.69 168 GLU A N 1
ATOM 1363 C CA . GLU A 1 168 ? -18.652 2.116 -2.855 1.00 95.69 168 GLU A CA 1
ATOM 1364 C C . GLU A 1 168 ? -17.254 1.492 -2.779 1.00 95.69 168 GLU A C 1
ATOM 1366 O O . GLU A 1 168 ? -16.690 1.112 -3.799 1.00 95.69 168 GLU A O 1
ATOM 1371 N N . GLU A 1 169 ? -16.718 1.307 -1.577 1.00 96.56 169 GLU A N 1
ATOM 1372 C CA . GLU A 1 169 ? -15.443 0.655 -1.318 1.00 96.56 169 GLU A CA 1
ATOM 1373 C C . GLU A 1 169 ? -15.463 -0.827 -1.738 1.00 96.56 169 GLU A C 1
ATOM 1375 O O . GLU A 1 169 ? -14.516 -1.302 -2.370 1.00 96.56 169 GLU A O 1
ATOM 1380 N N . GLU A 1 170 ? -16.566 -1.548 -1.507 1.00 96.62 170 GLU A N 1
ATOM 1381 C CA . GLU A 1 170 ? -16.755 -2.911 -2.031 1.00 96.62 170 GLU A CA 1
ATOM 1382 C C . GLU A 1 170 ? -16.652 -2.954 -3.561 1.00 96.62 170 GLU A C 1
ATOM 1384 O O . GLU A 1 170 ? -15.972 -3.816 -4.129 1.00 96.62 170 GLU A O 1
ATOM 1389 N N . LYS A 1 171 ? -17.288 -1.998 -4.241 1.00 96.06 171 LYS A N 1
ATOM 1390 C CA . LYS A 1 171 ? -17.251 -1.866 -5.702 1.00 96.06 171 LYS A CA 1
ATOM 1391 C C . LYS A 1 171 ? -15.870 -1.442 -6.208 1.00 96.06 171 LYS A C 1
ATOM 1393 O O . LYS A 1 171 ? -15.398 -1.996 -7.202 1.00 96.06 171 LYS A O 1
ATOM 1398 N N . ASN A 1 172 ? -15.201 -0.512 -5.530 1.00 96.62 172 ASN A N 1
ATOM 1399 C CA . ASN A 1 172 ? -13.834 -0.104 -5.857 1.00 96.62 172 ASN A CA 1
ATOM 1400 C C . ASN A 1 172 ? -12.869 -1.286 -5.732 1.00 96.62 172 ASN A C 1
ATOM 1402 O O . ASN A 1 172 ? -12.035 -1.483 -6.612 1.00 96.62 172 ASN A O 1
ATOM 1406 N N . SER A 1 173 ? -13.030 -2.138 -4.711 1.00 96.44 173 SER A N 1
ATOM 1407 C CA . SER A 1 173 ? -12.204 -3.342 -4.557 1.00 96.44 173 SER A CA 1
ATOM 1408 C C . SER A 1 173 ? -12.286 -4.274 -5.773 1.00 96.44 173 SER A C 1
ATOM 1410 O O . SER A 1 173 ? -11.272 -4.844 -6.169 1.00 96.44 173 SER A O 1
ATOM 1412 N N . GLN A 1 174 ? -13.462 -4.385 -6.404 1.00 96.62 174 GLN A N 1
ATOM 1413 C CA . GLN A 1 174 ? -13.651 -5.190 -7.616 1.00 96.62 174 GLN A CA 1
ATOM 1414 C C . GLN A 1 174 ? -12.900 -4.584 -8.796 1.00 96.62 174 GLN A C 1
ATOM 1416 O O . GLN A 1 174 ? -12.197 -5.298 -9.505 1.00 96.62 174 GLN A O 1
ATOM 1421 N N . GLN A 1 175 ? -12.963 -3.259 -8.953 1.00 96.88 175 GLN A N 1
ATOM 1422 C CA . GLN A 1 175 ? -12.186 -2.559 -9.977 1.00 96.88 175 GLN A CA 1
ATOM 1423 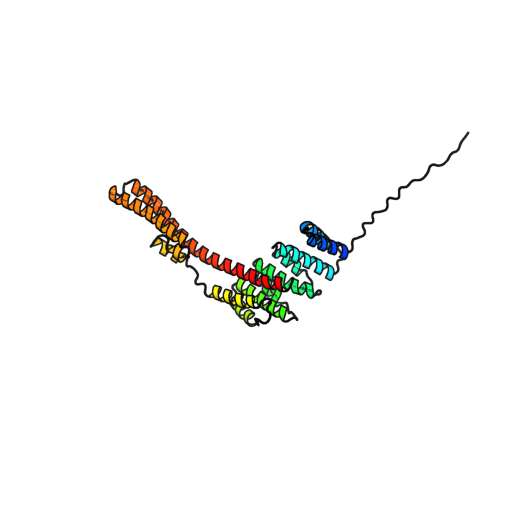C C . GLN A 1 175 ? -10.681 -2.757 -9.769 1.00 96.88 175 GLN A C 1
ATOM 1425 O O . GLN A 1 175 ? -9.962 -3.030 -10.725 1.00 96.88 175 GLN A O 1
ATOM 1430 N N . TRP A 1 176 ? -10.196 -2.692 -8.525 1.00 96.62 176 TRP A N 1
ATOM 1431 C CA . TRP A 1 176 ? -8.787 -2.955 -8.224 1.00 96.62 176 TRP A CA 1
ATOM 1432 C C . TRP A 1 176 ? -8.387 -4.404 -8.496 1.00 96.62 176 TRP A C 1
ATOM 1434 O O . TRP A 1 176 ? -7.295 -4.641 -9.014 1.00 96.62 176 TRP A O 1
ATOM 1444 N N . ALA A 1 177 ? -9.253 -5.370 -8.187 1.00 97.69 177 ALA A N 1
ATOM 1445 C CA . ALA A 1 177 ? -9.027 -6.772 -8.517 1.00 97.69 177 ALA A CA 1
ATOM 1446 C C . ALA A 1 177 ? -8.910 -6.978 -10.035 1.00 97.69 177 ALA A C 1
ATOM 1448 O O . ALA A 1 177 ? -7.964 -7.625 -10.492 1.00 97.69 177 ALA A O 1
ATOM 1449 N N . ASP A 1 178 ? -9.816 -6.376 -10.808 1.00 96.75 178 ASP A N 1
ATOM 1450 C CA . ASP A 1 178 ? -9.808 -6.431 -12.269 1.00 96.75 178 ASP A CA 1
ATOM 1451 C C . ASP A 1 178 ? -8.556 -5.766 -12.852 1.00 96.75 178 ASP A C 1
ATOM 1453 O O . ASP A 1 178 ? -7.897 -6.343 -13.720 1.00 96.75 178 ASP A O 1
ATOM 1457 N N . ASP A 1 179 ? -8.186 -4.582 -12.360 1.00 96.06 179 ASP A N 1
ATOM 1458 C CA . ASP A 1 179 ? -6.982 -3.868 -12.783 1.00 96.06 179 ASP A CA 1
ATOM 1459 C C . ASP A 1 179 ? -5.719 -4.699 -12.513 1.00 96.06 179 ASP A C 1
ATOM 1461 O O . ASP A 1 179 ? -4.846 -4.800 -13.379 1.00 96.06 179 ASP A O 1
ATOM 1465 N N . LEU A 1 180 ? -5.618 -5.325 -11.335 1.00 96.56 180 LEU A N 1
ATOM 1466 C CA . LEU A 1 180 ? -4.484 -6.175 -10.961 1.00 96.56 180 LEU A CA 1
ATOM 1467 C C . LEU A 1 180 ? -4.380 -7.426 -11.839 1.00 96.56 180 LEU A C 1
ATOM 1469 O O . LEU A 1 180 ? -3.280 -7.760 -12.282 1.00 96.56 180 LEU A O 1
ATOM 1473 N N . GLN A 1 181 ? -5.496 -8.110 -12.103 1.00 95.31 181 GLN A N 1
ATOM 1474 C CA . GLN A 1 181 ? -5.515 -9.336 -12.910 1.00 95.31 181 GLN A CA 1
ATOM 1475 C C . GLN A 1 181 ? -5.254 -9.062 -14.395 1.00 95.31 181 GLN A C 1
ATOM 1477 O O . GLN A 1 181 ? -4.588 -9.850 -15.069 1.00 95.31 181 GLN A O 1
ATOM 1482 N N . ASN A 1 182 ? -5.750 -7.935 -14.908 1.00 95.75 182 ASN A N 1
ATOM 1483 C CA . ASN A 1 182 ? -5.635 -7.582 -16.321 1.00 95.75 182 ASN A CA 1
ATOM 1484 C C . ASN A 1 182 ? -4.384 -6.759 -16.648 1.00 95.75 182 ASN A C 1
ATOM 1486 O O . ASN A 1 182 ? -4.155 -6.442 -17.818 1.00 95.75 182 ASN A O 1
ATOM 1490 N N . PHE A 1 183 ? -3.554 -6.411 -15.659 1.00 94.81 183 PHE A N 1
ATOM 1491 C CA . PHE A 1 183 ? -2.340 -5.642 -15.897 1.00 94.81 183 PHE A CA 1
ATOM 1492 C C . PHE A 1 183 ? -1.323 -6.458 -16.716 1.00 94.81 183 PHE A C 1
ATOM 1494 O O . PHE A 1 183 ? -0.709 -7.395 -16.204 1.00 94.81 183 PHE A O 1
ATOM 1501 N N . PRO A 1 184 ? -1.043 -6.090 -17.983 1.00 90.31 184 PRO A N 1
ATOM 1502 C CA . PRO A 1 184 ? -0.229 -6.927 -18.866 1.00 90.31 184 PRO A CA 1
ATOM 1503 C C . PRO A 1 184 ? 1.265 -6.922 -18.509 1.00 90.31 184 PRO A C 1
ATOM 1505 O O . PRO A 1 184 ? 2.032 -7.707 -19.071 1.00 90.31 184 PRO A O 1
ATOM 1508 N N . GLY A 1 185 ? 1.697 -6.021 -17.617 1.00 93.00 185 GLY A N 1
ATOM 1509 C CA . GLY A 1 185 ? 3.100 -5.790 -17.296 1.00 93.00 185 GLY A CA 1
ATOM 1510 C C . GLY A 1 185 ? 3.927 -5.294 -18.489 1.00 93.00 185 GLY A C 1
ATOM 1511 O O . GLY A 1 185 ? 3.690 -5.585 -19.663 1.00 93.00 185 GLY A O 1
ATOM 1512 N N . LYS A 1 186 ? 4.960 -4.509 -18.209 1.00 95.81 186 LYS A N 1
ATOM 1513 C CA . LYS A 1 186 ? 5.966 -4.114 -19.197 1.00 95.81 186 LYS A CA 1
ATOM 1514 C C . LYS A 1 186 ? 7.158 -5.053 -19.094 1.00 95.81 186 LYS A C 1
ATOM 1516 O O . LYS A 1 186 ? 7.737 -5.214 -18.023 1.00 95.81 186 LYS A O 1
ATOM 1521 N N . ARG A 1 187 ? 7.534 -5.678 -20.212 1.00 97.50 187 ARG A N 1
ATOM 1522 C CA . ARG A 1 187 ? 8.660 -6.620 -20.277 1.00 97.50 187 ARG A CA 1
ATOM 1523 C C . ARG A 1 187 ? 9.981 -5.846 -20.408 1.00 97.50 187 ARG A C 1
ATOM 1525 O O . ARG A 1 187 ? 10.161 -5.166 -21.420 1.00 97.50 187 ARG A O 1
ATOM 1532 N N . PRO A 1 188 ? 10.926 -5.961 -19.455 1.00 97.38 188 PRO A N 1
ATOM 1533 C CA . PRO A 1 188 ? 12.147 -5.151 -19.475 1.00 97.38 188 PRO A CA 1
ATOM 1534 C C . PRO A 1 188 ? 13.053 -5.418 -20.684 1.00 97.38 188 PRO A C 1
ATOM 1536 O O . PRO A 1 188 ? 13.551 -4.482 -21.305 1.00 97.38 188 PRO A O 1
ATOM 1539 N N . TRP A 1 189 ? 13.211 -6.682 -21.087 1.00 97.44 189 TRP A N 1
ATOM 1540 C CA . TRP A 1 189 ? 14.017 -7.046 -22.260 1.00 97.44 189 TRP A CA 1
ATOM 1541 C C . TRP A 1 189 ? 13.430 -6.499 -23.573 1.00 97.44 189 TRP A C 1
ATOM 1543 O O . TRP A 1 189 ? 14.174 -6.096 -24.467 1.00 97.44 189 TRP A O 1
ATOM 1553 N N . LEU A 1 190 ? 12.097 -6.432 -23.683 1.00 97.75 190 LEU A N 1
ATOM 1554 C CA . LEU A 1 190 ? 11.430 -5.860 -24.851 1.00 97.75 190 LEU A CA 1
ATOM 1555 C C . LEU A 1 190 ? 11.680 -4.350 -24.916 1.00 97.75 190 LEU A C 1
ATOM 1557 O O . LEU A 1 190 ? 11.997 -3.818 -25.973 1.00 97.75 190 LEU A O 1
ATOM 1561 N N . ALA A 1 191 ? 11.628 -3.663 -23.773 1.00 97.81 191 ALA A N 1
ATOM 1562 C CA . ALA A 1 191 ? 11.986 -2.251 -23.708 1.00 97.81 191 ALA A CA 1
ATOM 1563 C C . ALA A 1 191 ? 13.445 -2.011 -24.143 1.00 97.81 191 ALA A C 1
ATOM 1565 O O . ALA A 1 191 ? 13.714 -1.114 -24.939 1.00 97.81 191 ALA A O 1
ATOM 1566 N N . GLY A 1 192 ? 14.384 -2.840 -23.678 1.00 98.06 192 GLY A N 1
ATOM 1567 C CA . GLY A 1 192 ? 15.787 -2.763 -24.092 1.00 98.06 192 GLY A CA 1
ATOM 1568 C C . GLY A 1 192 ? 15.976 -2.968 -25.600 1.00 98.06 192 GLY A C 1
ATOM 1569 O O . GLY A 1 192 ? 16.609 -2.144 -26.255 1.00 98.06 192 GLY A O 1
ATOM 1570 N N . THR A 1 193 ? 15.382 -4.024 -26.165 1.00 98.38 193 THR A N 1
ATOM 1571 C CA . THR A 1 193 ? 15.486 -4.332 -27.606 1.00 98.38 193 THR A CA 1
ATOM 1572 C C . THR A 1 193 ? 14.878 -3.239 -28.483 1.00 98.38 193 THR A C 1
ATOM 1574 O O . THR A 1 193 ? 15.516 -2.814 -29.444 1.00 98.38 193 THR A O 1
ATOM 1577 N N . LEU A 1 194 ? 13.709 -2.703 -28.119 1.00 98.25 194 LEU A N 1
ATOM 1578 C CA . LEU A 1 194 ? 13.108 -1.564 -28.819 1.00 98.25 194 LEU A CA 1
ATOM 1579 C C . LEU A 1 194 ? 14.034 -0.342 -28.816 1.00 98.25 194 LEU A C 1
ATOM 1581 O O . LEU A 1 194 ? 14.237 0.278 -29.859 1.00 98.25 194 LEU A O 1
ATOM 1585 N N . SER A 1 195 ? 14.636 -0.031 -27.666 1.00 98.00 195 SER A N 1
ATOM 1586 C CA . SER A 1 195 ? 15.576 1.086 -27.530 1.00 98.00 195 SER A CA 1
ATOM 1587 C C . SER A 1 195 ? 16.919 0.874 -28.223 1.00 98.00 195 SER A C 1
ATOM 1589 O O . SER A 1 195 ? 17.594 1.860 -28.515 1.00 98.00 195 SER A O 1
ATOM 1591 N N . ALA A 1 196 ? 17.315 -0.374 -28.480 1.00 97.44 196 ALA A N 1
ATOM 1592 C CA . ALA A 1 196 ? 18.482 -0.680 -29.298 1.00 97.44 196 ALA A CA 1
ATOM 1593 C C . ALA A 1 196 ? 18.189 -0.407 -30.782 1.00 97.44 196 ALA A C 1
ATOM 1595 O O . ALA A 1 196 ? 19.002 0.197 -31.474 1.00 97.44 196 ALA A O 1
ATOM 1596 N N . ILE A 1 197 ? 17.007 -0.776 -31.280 1.00 97.50 197 ILE A N 1
ATOM 1597 C CA . ILE A 1 197 ? 16.646 -0.504 -32.680 1.00 97.50 197 ILE A CA 1
ATOM 1598 C C . ILE A 1 197 ? 16.495 1.004 -32.905 1.00 97.50 197 ILE A C 1
ATOM 1600 O O . ILE A 1 197 ? 17.086 1.557 -33.830 1.00 97.50 197 ILE A O 1
ATOM 1604 N N . VAL A 1 198 ? 15.726 1.676 -32.046 1.00 97.38 198 VAL A N 1
ATOM 1605 C CA . VAL A 1 198 ? 15.533 3.127 -32.107 1.00 97.38 198 VAL A CA 1
ATOM 1606 C C . VAL A 1 198 ? 15.653 3.707 -30.698 1.00 97.38 198 VAL A C 1
ATOM 1608 O O . VAL A 1 198 ? 14.827 3.389 -29.834 1.00 97.38 198 VAL A O 1
ATOM 1611 N N . PRO A 1 199 ? 16.637 4.590 -30.450 1.00 97.19 199 PRO A N 1
ATOM 1612 C CA . PRO A 1 199 ? 16.822 5.212 -29.147 1.00 97.19 199 PRO A CA 1
ATOM 1613 C C . PRO A 1 199 ? 15.533 5.834 -28.600 1.00 97.19 199 PRO A C 1
ATOM 1615 O O . PRO A 1 199 ? 14.832 6.552 -29.307 1.00 97.19 199 PRO A O 1
ATOM 1618 N N . GLY A 1 200 ? 15.216 5.555 -27.334 1.00 96.75 200 GLY A N 1
ATOM 1619 C CA . GLY A 1 200 ? 14.028 6.076 -26.658 1.00 96.75 200 GLY A CA 1
ATOM 1620 C C . GLY A 1 200 ? 12.738 5.261 -26.823 1.00 96.75 200 GLY A C 1
ATOM 1621 O O . GLY A 1 200 ? 11.830 5.445 -26.009 1.00 96.75 200 GLY A O 1
ATOM 1622 N N . LEU A 1 201 ? 12.63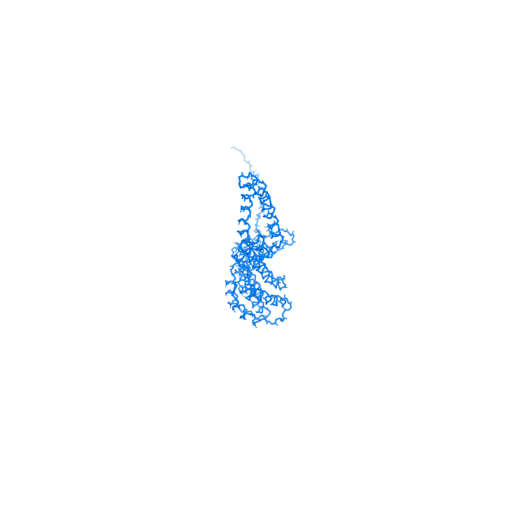1 4.323 -27.777 1.00 97.94 201 LEU A N 1
ATOM 1623 C CA . LEU A 1 201 ? 11.384 3.559 -27.970 1.00 97.94 201 LEU A CA 1
ATOM 1624 C C . LEU A 1 201 ? 11.011 2.673 -26.780 1.00 97.94 201 LEU A C 1
ATOM 1626 O O . LEU A 1 201 ? 9.834 2.555 -26.449 1.00 97.94 201 LEU A O 1
ATOM 1630 N N . GLY A 1 202 ? 11.981 2.081 -26.091 1.00 97.75 202 GLY A N 1
ATOM 1631 C CA . GLY A 1 202 ? 11.721 1.313 -24.876 1.00 97.75 202 GLY A CA 1
ATOM 1632 C C . GLY A 1 202 ? 11.123 2.153 -23.747 1.00 97.75 202 GLY A C 1
ATOM 1633 O O . GLY A 1 202 ? 10.263 1.677 -23.007 1.00 97.75 202 GLY A O 1
ATOM 1634 N N . ARG A 1 203 ? 11.512 3.431 -23.649 1.00 97.56 203 ARG A N 1
ATOM 1635 C CA . ARG A 1 203 ? 10.920 4.383 -22.695 1.00 97.56 203 ARG A CA 1
ATOM 1636 C C . ARG A 1 203 ? 9.495 4.756 -23.095 1.00 97.56 203 ARG A C 1
ATOM 1638 O O . ARG A 1 203 ? 8.626 4.813 -22.231 1.00 97.56 203 ARG A O 1
ATOM 1645 N N . VAL A 1 204 ? 9.231 4.932 -24.391 1.00 97.88 204 VAL A N 1
ATOM 1646 C CA . VAL A 1 204 ? 7.869 5.120 -24.924 1.00 97.88 204 VAL A CA 1
ATOM 1647 C C . VAL A 1 204 ? 6.986 3.905 -24.623 1.00 97.88 204 VAL A C 1
ATOM 1649 O O . VAL A 1 204 ? 5.878 4.066 -24.123 1.00 97.88 204 VAL A O 1
ATOM 1652 N N . TYR A 1 205 ? 7.495 2.688 -24.829 1.00 97.19 205 TYR A N 1
ATOM 1653 C CA . TYR A 1 205 ? 6.806 1.441 -24.474 1.00 97.19 205 TYR A CA 1
ATOM 1654 C C . TYR A 1 205 ? 6.453 1.358 -22.976 1.00 97.19 205 TYR A C 1
ATOM 1656 O O . TYR A 1 205 ? 5.388 0.845 -22.611 1.00 97.19 205 TYR A O 1
ATOM 1664 N N . ALA A 1 206 ? 7.313 1.908 -22.115 1.00 96.94 206 ALA A N 1
ATOM 1665 C CA . ALA A 1 206 ? 7.082 2.069 -20.680 1.00 96.94 206 ALA A CA 1
ATOM 1666 C C . ALA A 1 206 ? 6.175 3.272 -20.320 1.00 96.94 206 ALA A C 1
ATOM 1668 O O . ALA A 1 206 ? 6.089 3.639 -19.151 1.00 96.94 206 ALA A O 1
ATOM 1669 N N . ASN A 1 207 ? 5.491 3.882 -21.297 1.00 95.88 207 ASN A N 1
ATOM 1670 C CA . ASN A 1 207 ? 4.662 5.090 -21.176 1.00 95.88 207 ASN A CA 1
ATOM 1671 C C . ASN A 1 207 ? 5.420 6.353 -20.713 1.00 95.88 207 ASN A C 1
ATOM 1673 O O . ASN A 1 207 ? 4.802 7.331 -20.297 1.00 95.88 207 ASN A O 1
ATOM 1677 N N . LYS A 1 208 ? 6.753 6.382 -20.829 1.00 96.00 208 LYS A N 1
ATOM 1678 C CA . LYS A 1 208 ? 7.605 7.533 -20.481 1.00 96.00 208 LYS A CA 1
ATOM 1679 C C . LYS A 1 208 ? 7.956 8.347 -21.728 1.00 96.00 208 LYS A C 1
ATOM 1681 O O . LYS A 1 208 ? 9.122 8.464 -22.105 1.00 96.00 208 LYS A O 1
ATOM 1686 N N . TRP A 1 209 ? 6.936 8.917 -22.371 1.00 96.38 209 TRP A N 1
ATOM 1687 C CA . TRP A 1 209 ? 7.050 9.621 -23.658 1.00 96.38 209 TRP A CA 1
ATOM 1688 C C . TRP A 1 209 ? 8.096 10.740 -23.664 1.00 96.38 209 TRP A C 1
ATOM 1690 O O . TRP A 1 209 ? 8.971 10.752 -24.528 1.00 96.38 209 TRP A O 1
ATOM 1700 N N . GLY A 1 210 ? 8.064 11.633 -22.668 1.00 96.62 210 GLY A N 1
ATOM 1701 C CA . GLY A 1 210 ? 9.025 12.737 -22.570 1.00 96.62 210 GLY A CA 1
ATOM 1702 C C . GLY A 1 210 ? 10.473 12.255 -22.438 1.00 96.62 210 GLY A C 1
ATOM 1703 O O . GLY A 1 210 ? 11.368 12.772 -23.103 1.00 96.62 210 GLY A O 1
ATOM 1704 N N . GLN A 1 211 ? 10.702 11.201 -21.648 1.00 96.31 211 GLN A N 1
ATOM 1705 C CA . GLN A 1 211 ? 12.034 10.615 -21.485 1.00 96.31 211 GLN A CA 1
ATOM 1706 C C . GLN A 1 211 ? 12.507 9.891 -22.751 1.00 96.31 211 GLN A C 1
ATOM 1708 O O . GLN A 1 211 ? 13.703 9.886 -23.031 1.00 96.31 211 GLN A O 1
ATOM 1713 N N . GLY A 1 212 ? 11.589 9.272 -23.501 1.00 97.19 212 GLY A N 1
ATOM 1714 C CA . GLY A 1 212 ? 11.887 8.637 -24.783 1.00 97.19 212 GLY A CA 1
ATOM 1715 C C . GLY A 1 212 ? 12.305 9.649 -25.846 1.00 97.19 212 GLY A C 1
ATOM 1716 O O . GLY A 1 212 ? 13.364 9.492 -26.451 1.00 97.19 212 GLY A O 1
ATOM 1717 N N . LEU A 1 213 ? 11.531 10.726 -26.015 1.00 97.88 213 LEU A N 1
ATOM 1718 C CA . LEU A 1 213 ? 11.837 11.787 -26.979 1.00 97.88 213 LEU A CA 1
ATOM 1719 C C . LEU A 1 213 ? 13.170 12.481 -26.666 1.00 97.88 213 LEU A C 1
ATOM 1721 O O . LEU A 1 213 ? 13.986 12.679 -27.564 1.00 97.88 213 LEU A O 1
ATOM 1725 N N . ALA A 1 214 ? 13.422 12.799 -25.392 1.00 97.44 214 ALA A N 1
ATOM 1726 C CA . ALA A 1 214 ? 14.686 13.397 -24.966 1.00 97.44 214 ALA A CA 1
ATOM 1727 C C . ALA A 1 214 ? 15.888 12.515 -25.340 1.00 97.44 214 ALA A C 1
ATOM 1729 O O . ALA A 1 214 ? 16.880 13.002 -25.879 1.00 97.44 214 ALA A O 1
ATOM 1730 N N . THR A 1 215 ? 15.778 11.205 -25.117 1.00 96.94 215 THR A N 1
ATOM 1731 C CA . THR A 1 215 ? 16.835 10.252 -25.464 1.00 96.94 215 THR A CA 1
ATOM 1732 C C . THR A 1 215 ? 17.032 10.105 -26.966 1.00 96.94 215 THR A C 1
ATOM 1734 O O . THR A 1 215 ? 18.175 10.053 -27.419 1.00 96.94 215 THR A O 1
ATOM 1737 N N . PHE A 1 216 ? 15.946 10.082 -27.739 1.00 97.75 216 PHE A N 1
ATOM 1738 C CA . PHE A 1 216 ? 16.025 10.060 -29.196 1.00 97.75 216 PHE A CA 1
ATOM 1739 C C . PHE A 1 216 ? 16.792 11.275 -29.730 1.00 97.75 216 PHE A C 1
ATOM 1741 O O . PHE A 1 216 ? 17.739 11.114 -30.497 1.00 97.75 216 PHE A O 1
ATOM 1748 N N . MET A 1 217 ? 16.446 12.481 -29.268 1.00 97.62 217 MET A N 1
ATOM 1749 C CA . MET A 1 217 ? 17.135 13.711 -29.669 1.00 97.62 217 MET A CA 1
ATOM 1750 C C . MET A 1 217 ? 18.602 13.705 -29.240 1.00 97.62 217 MET A C 1
ATOM 1752 O O . MET A 1 217 ? 19.473 14.031 -30.039 1.00 97.62 217 MET A O 1
ATOM 1756 N N . GLN A 1 218 ? 18.893 13.296 -28.004 1.00 97.06 218 GLN A N 1
ATOM 1757 C CA . GLN A 1 218 ? 20.255 13.267 -27.477 1.00 97.06 218 GLN A CA 1
ATOM 1758 C C . GLN A 1 218 ? 21.169 12.349 -28.295 1.00 97.06 218 GLN A C 1
ATOM 1760 O O . GLN A 1 218 ? 22.226 12.778 -28.757 1.00 97.06 218 GLN A O 1
ATOM 1765 N N . VAL A 1 219 ? 20.759 11.096 -28.506 1.00 96.69 219 VAL A N 1
ATOM 1766 C CA . VAL A 1 219 ? 21.539 10.141 -29.304 1.00 96.69 219 VAL A CA 1
ATOM 1767 C C . VAL A 1 219 ? 21.586 10.575 -30.770 1.00 96.69 219 VAL A C 1
ATOM 1769 O O . VAL A 1 219 ? 22.635 10.468 -31.401 1.00 96.69 219 VAL A O 1
ATOM 1772 N N . GLY A 1 220 ? 20.488 11.124 -31.296 1.00 96.81 220 GLY A N 1
ATOM 1773 C CA . GLY A 1 220 ? 20.407 11.648 -32.657 1.00 96.81 220 GLY A CA 1
ATOM 1774 C C . GLY A 1 220 ? 21.394 12.785 -32.923 1.00 96.81 220 GLY A C 1
ATOM 1775 O O . GLY A 1 220 ? 22.083 12.755 -33.938 1.00 96.81 220 GLY A O 1
ATOM 1776 N N . VAL A 1 221 ? 21.530 13.743 -31.999 1.00 97.81 221 VAL A N 1
ATOM 1777 C CA . VAL A 1 221 ? 22.498 14.847 -32.116 1.00 97.81 221 VAL A CA 1
ATOM 1778 C C . VAL A 1 221 ? 23.926 14.311 -32.140 1.00 97.81 221 VAL A C 1
ATOM 1780 O O . VAL A 1 221 ? 24.681 14.644 -33.049 1.00 97.81 221 VAL A O 1
ATOM 1783 N N . PHE A 1 222 ? 24.306 13.436 -31.204 1.00 97.31 222 PHE A N 1
ATOM 1784 C CA . PHE A 1 222 ? 25.655 12.859 -31.206 1.00 97.31 222 PHE A CA 1
ATOM 1785 C C . PHE A 1 222 ? 25.928 12.006 -32.449 1.00 97.31 222 PHE A C 1
ATOM 1787 O O . PHE A 1 222 ? 27.016 12.087 -33.018 1.00 97.31 222 PHE A O 1
ATOM 1794 N N . GLY A 1 223 ? 24.933 11.246 -32.909 1.00 96.38 223 GLY A N 1
ATOM 1795 C CA . GLY A 1 223 ? 25.012 10.478 -34.148 1.00 96.38 223 GLY A CA 1
ATOM 1796 C C . GLY A 1 223 ? 25.194 11.367 -35.379 1.00 96.38 223 GLY A C 1
ATOM 1797 O O . GLY A 1 223 ? 26.056 11.086 -36.208 1.00 96.38 223 GLY A O 1
ATOM 1798 N N . ALA A 1 224 ? 24.450 12.472 -35.473 1.00 97.56 224 ALA A N 1
ATOM 1799 C CA . ALA A 1 224 ? 24.574 13.440 -36.561 1.00 97.56 224 ALA A CA 1
ATOM 1800 C C . ALA A 1 224 ? 25.960 14.106 -36.577 1.00 97.56 224 ALA A C 1
ATOM 1802 O O . ALA A 1 224 ? 26.600 14.160 -37.627 1.00 97.56 224 ALA A O 1
ATOM 1803 N N . GLN A 1 225 ? 26.461 14.530 -35.412 1.00 97.50 225 GLN A N 1
ATOM 1804 C CA . GLN A 1 225 ? 27.792 15.131 -35.283 1.00 97.50 225 GLN A CA 1
ATOM 1805 C C . GLN A 1 225 ? 28.912 14.137 -35.630 1.00 97.50 225 GLN A C 1
ATOM 1807 O O . GLN A 1 225 ? 29.875 14.492 -36.314 1.00 97.50 225 GLN A O 1
ATOM 1812 N N . ALA A 1 226 ? 28.787 12.880 -35.190 1.00 96.94 226 ALA A N 1
ATOM 1813 C CA . ALA A 1 226 ? 29.727 11.821 -35.545 1.00 96.94 226 ALA A CA 1
ATOM 1814 C C . ALA A 1 226 ? 29.703 11.542 -37.056 1.00 96.94 226 ALA A C 1
ATOM 1816 O O . ALA A 1 226 ? 30.757 11.477 -37.687 1.00 96.94 226 ALA A O 1
ATOM 1817 N N . TRP A 1 227 ? 28.514 11.444 -37.656 1.00 97.38 227 TRP A N 1
ATOM 1818 C CA . TRP A 1 227 ? 28.344 11.229 -39.093 1.00 97.38 227 TRP A CA 1
ATOM 1819 C C . TRP A 1 227 ? 28.966 12.347 -39.935 1.00 97.38 227 TRP A C 1
ATOM 1821 O O . TRP A 1 227 ? 29.669 12.074 -40.908 1.00 97.38 227 TRP A O 1
ATOM 1831 N N . GLU A 1 228 ? 28.751 13.607 -39.555 1.00 96.62 228 GLU A N 1
ATOM 1832 C CA . GLU A 1 228 ? 29.355 14.746 -40.244 1.00 96.62 228 GLU A CA 1
ATOM 1833 C C . GLU A 1 228 ? 30.888 14.721 -40.147 1.00 96.62 228 GLU A C 1
ATOM 1835 O O . GLU A 1 228 ? 31.567 14.903 -41.161 1.00 96.62 228 GLU A O 1
ATOM 1840 N N . GLY A 1 229 ? 31.432 14.434 -38.958 1.00 96.06 229 GLY A N 1
ATOM 1841 C CA . GLY A 1 229 ? 32.873 14.277 -38.747 1.00 96.06 229 GLY A CA 1
ATOM 1842 C C . GLY A 1 229 ? 33.473 13.152 -39.593 1.00 96.06 229 GLY A C 1
ATOM 1843 O O . GLY A 1 229 ? 34.508 13.348 -40.225 1.00 96.06 229 GLY A O 1
ATOM 1844 N N . TYR A 1 230 ? 32.789 12.008 -39.678 1.00 96.88 230 TYR A N 1
ATOM 1845 C CA . TYR A 1 230 ? 33.194 10.890 -40.532 1.00 96.88 230 TYR A CA 1
ATOM 1846 C C . TYR A 1 230 ? 33.181 11.267 -42.017 1.00 96.88 230 TYR A C 1
ATOM 1848 O O . TYR A 1 230 ? 34.147 11.003 -42.731 1.00 96.88 230 TYR A O 1
ATOM 1856 N N . ARG A 1 231 ? 32.108 11.917 -42.488 1.00 97.12 231 ARG A N 1
ATOM 1857 C CA . ARG A 1 231 ? 31.941 12.273 -43.904 1.00 97.12 231 ARG A CA 1
ATOM 1858 C C . ARG A 1 231 ? 32.955 13.316 -44.380 1.00 97.12 231 ARG A C 1
ATOM 1860 O O . ARG A 1 231 ? 33.366 13.255 -45.535 1.00 97.12 231 ARG A O 1
ATOM 1867 N N . LYS A 1 232 ? 33.300 14.295 -43.537 1.00 94.69 232 LYS A N 1
ATOM 1868 C CA . LYS A 1 232 ? 34.208 15.394 -43.906 1.00 94.69 232 LYS A CA 1
ATOM 1869 C C . LYS A 1 232 ? 35.681 15.035 -43.724 1.00 94.69 232 LYS A C 1
ATOM 1871 O O . LYS A 1 232 ? 36.478 15.310 -44.612 1.00 94.69 232 LYS A O 1
ATOM 1876 N N . ASP A 1 233 ? 36.016 14.410 -42.597 1.00 94.38 233 ASP A N 1
ATOM 1877 C CA . ASP A 1 233 ? 37.398 14.293 -42.119 1.00 94.38 233 ASP A CA 1
ATOM 1878 C C . ASP A 1 233 ? 37.855 12.819 -41.963 1.00 94.38 233 ASP A C 1
ATOM 1880 O O . ASP A 1 233 ? 39.013 12.552 -41.637 1.00 94.38 233 ASP A O 1
ATOM 1884 N N . GLY A 1 234 ? 36.968 11.841 -42.194 1.00 93.00 234 GLY A N 1
ATOM 1885 C CA . GLY A 1 234 ? 37.264 10.406 -42.119 1.00 93.00 234 GLY A CA 1
ATOM 1886 C C . GLY A 1 234 ? 37.305 9.823 -40.697 1.00 93.00 234 GLY A C 1
ATOM 1887 O O . GLY A 1 234 ? 36.985 10.479 -39.707 1.00 93.00 234 GLY A O 1
ATOM 1888 N N . LEU A 1 235 ? 37.712 8.551 -40.584 1.00 93.06 235 LEU A N 1
ATOM 1889 C CA . LEU A 1 235 ? 37.715 7.785 -39.320 1.00 93.06 235 LEU A CA 1
ATOM 1890 C C . LEU A 1 235 ? 38.729 8.280 -38.278 1.00 93.06 235 LEU A C 1
ATOM 1892 O O . LEU A 1 235 ? 38.571 8.003 -37.094 1.00 93.06 235 LEU A O 1
ATOM 1896 N N . VAL A 1 236 ? 39.771 8.994 -38.708 1.00 94.81 236 VAL A N 1
ATOM 1897 C CA . VAL A 1 236 ? 40.838 9.506 -37.825 1.00 94.81 236 VAL A CA 1
ATOM 1898 C C . VAL A 1 236 ? 40.494 10.905 -37.286 1.00 94.81 236 VAL A C 1
ATOM 1900 O O . VAL A 1 236 ? 41.232 11.477 -36.488 1.00 94.81 236 VAL A O 1
ATOM 1903 N N . SER A 1 237 ? 39.350 11.470 -37.687 1.00 95.25 237 SER A N 1
ATOM 1904 C CA . SER A 1 237 ? 38.903 12.781 -37.223 1.00 95.25 237 SER A CA 1
ATOM 1905 C C . SER A 1 237 ? 38.658 12.802 -35.719 1.00 95.25 237 SER A C 1
ATOM 1907 O O . SER A 1 237 ? 37.872 12.014 -35.186 1.00 95.25 237 SER A O 1
ATOM 1909 N N . TRP A 1 238 ? 39.245 13.786 -35.036 1.00 95.19 238 TRP A N 1
ATOM 1910 C CA . TRP A 1 238 ? 39.003 14.004 -33.610 1.00 95.19 238 TRP A CA 1
ATOM 1911 C C . TRP A 1 238 ? 37.514 14.254 -33.308 1.00 95.19 238 TRP A C 1
ATOM 1913 O O . TRP A 1 238 ? 37.029 13.842 -32.252 1.00 95.19 238 TRP A O 1
ATOM 1923 N N . ARG A 1 239 ? 36.774 14.879 -34.244 1.00 93.06 239 ARG A N 1
ATOM 1924 C CA . ARG A 1 239 ? 35.328 15.137 -34.119 1.00 93.06 239 ARG A CA 1
ATOM 1925 C C . ARG A 1 239 ? 34.545 13.834 -34.150 1.00 93.06 239 ARG A C 1
ATOM 1927 O O . ARG A 1 239 ? 33.711 13.612 -33.277 1.00 93.06 239 ARG A O 1
ATOM 1934 N N . PHE A 1 240 ? 34.844 12.969 -35.122 1.00 96.88 240 PHE A N 1
ATOM 1935 C CA . PHE A 1 240 ? 34.224 11.650 -35.222 1.00 96.88 240 PHE A CA 1
ATOM 1936 C C . PHE A 1 240 ? 34.486 10.837 -33.955 1.00 96.88 240 PHE A C 1
ATOM 1938 O O . PHE A 1 240 ? 33.533 10.409 -33.318 1.00 96.88 240 PHE A O 1
ATOM 1945 N N . ILE A 1 241 ? 35.751 10.695 -33.548 1.00 97.31 241 ILE A N 1
ATOM 1946 C CA . ILE A 1 241 ? 36.133 9.882 -32.384 1.00 97.31 241 ILE A CA 1
ATOM 1947 C C . ILE A 1 241 ? 35.430 10.380 -31.117 1.00 97.31 241 ILE A C 1
ATOM 1949 O O . ILE A 1 241 ? 34.823 9.587 -30.400 1.00 97.31 241 ILE A O 1
ATOM 1953 N N . THR A 1 242 ? 35.452 11.692 -30.866 1.00 97.19 242 THR A N 1
ATOM 1954 C CA . THR A 1 242 ? 34.830 12.281 -29.670 1.00 97.19 242 THR A CA 1
ATOM 1955 C C . THR A 1 242 ? 33.318 12.062 -29.650 1.00 97.19 242 THR A C 1
ATOM 1957 O O . THR A 1 242 ? 32.785 11.520 -28.681 1.00 97.19 242 THR A O 1
ATOM 1960 N N . PHE A 1 243 ? 32.606 12.454 -30.712 1.00 97.06 243 PHE A N 1
ATOM 1961 C CA . PHE A 1 243 ? 31.145 12.357 -30.734 1.00 97.06 243 PHE A CA 1
ATOM 1962 C C . PHE A 1 243 ? 30.650 10.914 -30.860 1.00 97.06 243 PHE A C 1
ATOM 1964 O O . PHE A 1 243 ? 29.624 10.587 -30.270 1.00 97.06 243 PHE A O 1
ATOM 1971 N N . ALA A 1 244 ? 31.385 10.036 -31.546 1.00 96.75 244 ALA A N 1
ATOM 1972 C CA . ALA A 1 244 ? 31.073 8.612 -31.600 1.00 96.75 244 ALA A CA 1
ATOM 1973 C C . ALA A 1 244 ? 31.284 7.939 -30.238 1.00 96.75 244 ALA A C 1
ATOM 1975 O O . ALA A 1 244 ? 30.430 7.159 -29.820 1.00 96.75 244 ALA A O 1
ATOM 1976 N N . ALA A 1 245 ? 32.364 8.257 -29.514 1.00 97.62 245 ALA A N 1
ATOM 1977 C CA . ALA A 1 245 ? 32.606 7.714 -28.177 1.00 97.62 245 ALA A CA 1
ATOM 1978 C C . ALA A 1 245 ? 31.511 8.148 -27.193 1.00 97.62 245 ALA A C 1
ATOM 1980 O O . ALA A 1 245 ? 30.870 7.309 -26.558 1.00 97.62 245 ALA A O 1
ATOM 1981 N N . VAL A 1 246 ? 31.233 9.453 -27.124 1.00 97.50 246 VAL A N 1
ATOM 1982 C CA . VAL A 1 246 ? 30.184 10.006 -26.255 1.00 97.50 246 VAL A CA 1
ATOM 1983 C C . VAL A 1 246 ? 28.800 9.489 -26.663 1.00 97.50 246 VAL A C 1
ATOM 1985 O O . VAL A 1 246 ? 28.028 9.041 -25.814 1.00 97.50 246 VAL A O 1
ATOM 1988 N N . GLY A 1 247 ? 28.496 9.478 -27.962 1.00 97.12 247 GLY A N 1
ATOM 1989 C CA . GLY A 1 247 ? 27.247 8.945 -28.504 1.00 97.12 247 GLY A CA 1
ATOM 1990 C C . GLY A 1 247 ? 27.049 7.462 -28.192 1.00 97.12 247 GLY A C 1
ATOM 1991 O O . GLY A 1 247 ? 25.944 7.068 -27.826 1.00 97.12 247 GLY A O 1
ATOM 1992 N N . SER A 1 248 ? 28.112 6.655 -28.248 1.00 96.75 248 SER A N 1
ATOM 1993 C CA . SER A 1 248 ? 28.070 5.227 -27.900 1.00 96.75 248 SER A CA 1
ATOM 1994 C C . SER A 1 248 ? 27.748 5.012 -26.423 1.00 96.75 248 SER A C 1
ATOM 1996 O O . SER A 1 248 ? 26.918 4.164 -26.100 1.00 96.75 248 SER A O 1
ATOM 1998 N N . ILE A 1 249 ? 28.339 5.814 -25.528 1.00 97.69 249 ILE A N 1
ATOM 1999 C CA . ILE A 1 249 ? 28.014 5.780 -24.095 1.00 97.69 249 ILE A CA 1
ATOM 2000 C C . ILE A 1 249 ? 26.524 6.074 -23.896 1.00 97.69 249 ILE A C 1
ATOM 2002 O O . ILE A 1 249 ? 25.816 5.267 -23.296 1.00 97.69 249 ILE A O 1
ATOM 2006 N N . PHE A 1 250 ? 26.018 7.176 -24.461 1.00 96.94 250 PHE A N 1
ATOM 2007 C CA . PHE A 1 250 ? 24.601 7.531 -24.334 1.00 96.94 250 PHE A CA 1
ATOM 2008 C C . PHE A 1 250 ? 23.663 6.494 -24.958 1.00 96.94 250 PHE A C 1
ATOM 2010 O O . PHE A 1 250 ? 22.598 6.221 -24.404 1.00 96.94 250 PHE A O 1
ATOM 2017 N N . TYR A 1 251 ? 24.055 5.884 -26.075 1.00 96.75 251 TYR A N 1
ATOM 2018 C CA . TYR A 1 251 ? 23.289 4.825 -26.720 1.00 96.75 251 TYR A CA 1
ATOM 2019 C C . TYR A 1 251 ? 23.175 3.577 -25.828 1.00 96.75 251 TYR A C 1
ATOM 2021 O O . TYR A 1 251 ? 22.067 3.078 -25.617 1.00 96.75 251 TYR A O 1
ATOM 2029 N N . ILE A 1 252 ? 24.281 3.114 -25.231 1.00 97.75 252 ILE A N 1
ATOM 2030 C CA . ILE A 1 252 ? 24.275 1.978 -24.293 1.00 97.75 252 ILE A CA 1
ATOM 2031 C C . ILE A 1 252 ? 23.443 2.319 -23.047 1.00 97.75 252 ILE A C 1
ATOM 2033 O O . ILE A 1 252 ? 22.576 1.539 -22.641 1.00 97.75 252 ILE A O 1
ATOM 2037 N N . SER A 1 253 ? 23.640 3.510 -22.472 1.00 97.19 253 SER A N 1
ATOM 2038 C CA . SER A 1 253 ? 22.865 3.983 -21.318 1.00 97.19 253 SER A CA 1
ATOM 2039 C C . SER A 1 253 ? 21.364 4.074 -21.610 1.00 97.19 253 SER A C 1
ATOM 2041 O O . SER A 1 253 ? 20.552 3.801 -20.728 1.00 97.19 253 SER A O 1
ATOM 2043 N N . ASN A 1 254 ? 20.966 4.416 -22.837 1.00 97.19 254 ASN A N 1
ATOM 2044 C CA . ASN A 1 254 ? 19.568 4.407 -23.269 1.00 97.19 254 ASN A CA 1
ATOM 2045 C C . ASN A 1 254 ? 18.951 3.001 -23.211 1.00 97.19 254 ASN A C 1
ATOM 2047 O O . ASN A 1 254 ? 17.840 2.852 -22.697 1.00 97.19 254 ASN A O 1
ATOM 2051 N N . VAL A 1 255 ? 19.656 1.981 -23.708 1.00 98.12 255 VAL A N 1
ATOM 2052 C CA . VAL A 1 255 ? 19.165 0.594 -23.712 1.00 98.12 255 VAL A CA 1
ATOM 2053 C C . VAL A 1 255 ? 18.944 0.119 -22.278 1.00 98.12 255 VAL A C 1
ATOM 2055 O O . VAL A 1 255 ? 17.831 -0.274 -21.927 1.00 98.12 255 VAL A O 1
ATOM 2058 N N . VAL A 1 256 ? 19.962 0.256 -21.424 1.00 98.19 256 VAL A N 1
ATOM 2059 C CA . VAL A 1 256 ? 19.887 -0.115 -20.002 1.00 98.19 256 VAL A CA 1
ATOM 2060 C C . VAL A 1 256 ? 18.808 0.696 -19.274 1.00 98.19 256 VAL A C 1
ATOM 2062 O O . VAL A 1 256 ? 17.957 0.137 -18.587 1.00 98.19 256 VAL A O 1
ATOM 2065 N N . GLY A 1 257 ? 18.764 2.012 -19.485 1.00 97.69 257 GLY A N 1
ATOM 2066 C CA . GLY A 1 257 ? 17.754 2.883 -18.884 1.00 97.69 257 GLY A CA 1
ATOM 2067 C C . GLY A 1 257 ? 16.322 2.552 -19.316 1.00 97.69 257 GLY A C 1
ATOM 2068 O O . GLY A 1 257 ? 15.381 2.809 -18.573 1.00 97.69 257 GLY A O 1
ATOM 2069 N N . SER A 1 258 ? 16.135 1.956 -20.493 1.00 98.19 258 SER A N 1
ATOM 2070 C CA . SER A 1 258 ? 14.815 1.531 -20.971 1.00 98.19 258 SER A CA 1
ATOM 2071 C C . SER A 1 258 ? 14.333 0.248 -20.297 1.00 98.19 258 SER A C 1
ATOM 2073 O O . SER A 1 258 ? 13.143 0.123 -20.013 1.00 98.19 258 SER A O 1
ATOM 2075 N N . VAL A 1 259 ? 15.252 -0.671 -19.980 1.00 98.38 259 VAL A N 1
ATOM 2076 C CA . VAL A 1 259 ? 14.969 -1.853 -19.147 1.00 98.38 259 VAL A CA 1
ATOM 2077 C C . VAL A 1 259 ? 14.457 -1.401 -17.776 1.00 98.38 259 VAL A C 1
ATOM 2079 O O . VAL A 1 259 ? 13.383 -1.832 -17.351 1.00 98.38 259 VAL A O 1
ATOM 2082 N N . PHE A 1 260 ? 15.165 -0.466 -17.134 1.00 98.00 260 PHE A N 1
ATOM 2083 C CA . PHE A 1 260 ? 14.753 0.097 -15.845 1.00 98.00 260 PHE A CA 1
ATOM 2084 C C . PHE A 1 260 ? 13.424 0.850 -15.926 1.00 98.00 260 PHE A C 1
ATOM 2086 O O . PHE A 1 260 ? 12.575 0.676 -15.059 1.00 98.00 260 PHE A O 1
ATOM 2093 N N . ALA A 1 261 ? 13.187 1.629 -16.985 1.00 97.81 261 ALA A N 1
ATOM 2094 C CA . ALA A 1 261 ? 11.920 2.338 -17.163 1.00 97.81 261 ALA A CA 1
ATOM 2095 C C . ALA A 1 261 ? 10.709 1.387 -17.196 1.00 97.81 261 ALA A C 1
ATOM 2097 O O . ALA A 1 261 ? 9.662 1.714 -16.637 1.00 97.81 261 ALA A O 1
ATOM 2098 N N . ALA A 1 262 ? 10.845 0.212 -17.819 1.00 97.88 262 ALA A N 1
ATOM 2099 C CA . ALA A 1 262 ? 9.793 -0.802 -17.840 1.00 97.88 262 ALA A CA 1
ATOM 2100 C C . ALA A 1 262 ? 9.568 -1.447 -16.463 1.00 97.88 262 ALA A C 1
ATOM 2102 O O . ALA A 1 262 ? 8.420 -1.626 -16.064 1.00 97.88 262 ALA A O 1
ATOM 2103 N N . GLN A 1 263 ? 10.639 -1.753 -15.723 1.00 97.62 263 GLN A N 1
ATOM 2104 C CA . GLN A 1 263 ? 10.532 -2.256 -14.346 1.00 97.62 263 GLN A CA 1
ATOM 2105 C C . GLN A 1 263 ? 9.847 -1.233 -13.440 1.00 97.62 263 GLN A C 1
ATOM 2107 O O . GLN A 1 263 ? 8.878 -1.562 -12.760 1.00 97.62 263 GLN A O 1
ATOM 2112 N N . GLN A 1 264 ? 10.293 0.020 -13.512 1.00 97.62 264 GLN A N 1
ATOM 2113 C CA . GLN A 1 264 ? 9.735 1.117 -12.738 1.00 97.62 264 GLN A CA 1
ATOM 2114 C C . GLN A 1 264 ? 8.250 1.323 -13.055 1.00 97.62 264 GLN A C 1
ATOM 2116 O O . GLN A 1 264 ? 7.460 1.488 -12.140 1.00 97.62 264 GLN A O 1
ATOM 2121 N N . ARG A 1 265 ? 7.833 1.229 -14.326 1.00 97.06 265 ARG A N 1
ATOM 2122 C CA . ARG A 1 265 ? 6.412 1.343 -14.696 1.00 97.06 265 ARG A CA 1
ATOM 2123 C C . ARG A 1 265 ? 5.539 0.264 -14.045 1.00 97.06 265 ARG A C 1
ATOM 2125 O O . ARG A 1 265 ? 4.385 0.546 -13.722 1.00 97.06 265 ARG A O 1
ATOM 2132 N N . ASN A 1 266 ? 6.063 -0.954 -13.895 1.00 96.62 266 ASN A N 1
ATOM 2133 C CA . ASN A 1 266 ? 5.353 -2.047 -13.228 1.00 96.62 266 ASN A CA 1
ATOM 2134 C C . ASN A 1 266 ? 5.274 -1.806 -11.724 1.00 96.62 266 ASN A C 1
ATOM 2136 O O . ASN A 1 266 ? 4.206 -1.949 -11.143 1.00 96.62 266 ASN A O 1
ATOM 2140 N N . GLN A 1 267 ? 6.387 -1.409 -11.111 1.00 97.25 267 GLN A N 1
ATOM 2141 C CA . GLN A 1 267 ? 6.438 -1.084 -9.690 1.00 97.25 267 GLN A CA 1
ATOM 2142 C C . GLN A 1 267 ? 5.487 0.070 -9.343 1.00 97.25 267 GLN A C 1
ATOM 2144 O O . GLN A 1 267 ? 4.640 -0.092 -8.475 1.00 97.25 267 GLN A O 1
ATOM 2149 N N . GLU A 1 268 ? 5.541 1.172 -10.100 1.00 97.06 268 GLU A N 1
ATOM 2150 C CA . GLU A 1 268 ? 4.645 2.329 -9.958 1.00 97.06 268 GLU A CA 1
ATOM 2151 C C . GLU A 1 268 ? 3.163 1.919 -10.034 1.00 97.06 268 GLU A C 1
ATOM 2153 O O . GLU A 1 268 ? 2.325 2.496 -9.348 1.00 97.06 268 GLU A O 1
ATOM 2158 N N . PHE A 1 269 ? 2.818 0.934 -10.875 1.00 96.94 269 PHE A N 1
ATOM 2159 C CA . PHE A 1 269 ? 1.451 0.417 -10.950 1.00 96.94 269 PHE A CA 1
ATOM 2160 C C . PHE A 1 269 ? 1.046 -0.300 -9.657 1.00 96.94 269 PHE A C 1
ATOM 2162 O O . PHE A 1 269 ? 0.024 0.051 -9.074 1.00 96.94 269 PHE A O 1
ATOM 2169 N N . TYR A 1 270 ? 1.845 -1.266 -9.196 1.00 96.12 270 TYR A N 1
ATOM 2170 C CA . TYR A 1 270 ? 1.522 -2.027 -7.987 1.00 96.12 270 TYR A CA 1
ATOM 2171 C C . TYR A 1 270 ? 1.492 -1.147 -6.738 1.00 96.12 270 TYR A C 1
ATOM 2173 O O . TYR A 1 270 ? 0.554 -1.249 -5.957 1.00 96.12 270 TYR A O 1
ATOM 2181 N N . GLU A 1 271 ? 2.454 -0.235 -6.587 1.00 96.31 271 GLU A N 1
ATOM 2182 C CA . GLU A 1 271 ? 2.493 0.711 -5.468 1.00 96.31 271 GLU A CA 1
ATOM 2183 C C . GLU A 1 271 ? 1.269 1.635 -5.458 1.00 96.31 271 GLU A C 1
ATOM 2185 O O . GLU A 1 271 ? 0.691 1.885 -4.401 1.00 96.31 271 GLU A O 1
ATOM 2190 N N . ALA A 1 272 ? 0.833 2.114 -6.629 1.00 96.62 272 ALA A N 1
ATOM 2191 C CA . ALA A 1 272 ? -0.358 2.951 -6.732 1.00 96.62 272 ALA A CA 1
ATOM 2192 C C . ALA A 1 272 ? -1.636 2.194 -6.345 1.00 96.62 272 ALA A C 1
ATOM 2194 O O . ALA A 1 272 ? -2.492 2.761 -5.665 1.00 96.62 272 ALA A O 1
ATOM 2195 N N . VAL A 1 273 ? -1.769 0.931 -6.761 1.00 96.31 273 VAL A N 1
ATOM 2196 C CA . VAL A 1 273 ? -2.918 0.097 -6.385 1.00 96.31 273 VAL A CA 1
ATOM 2197 C C . VAL A 1 273 ? -2.882 -0.245 -4.896 1.00 96.31 273 VAL A C 1
ATOM 2199 O O . VAL A 1 273 ? -3.894 -0.080 -4.224 1.00 96.31 273 VAL A O 1
ATOM 2202 N N . ASP A 1 274 ? -1.727 -0.632 -4.349 1.00 96.06 274 ASP A N 1
ATOM 2203 C CA . ASP A 1 274 ? -1.585 -0.935 -2.919 1.00 96.06 274 ASP A CA 1
ATOM 2204 C C . ASP A 1 274 ? -1.918 0.267 -2.041 1.00 96.06 274 ASP A C 1
ATOM 2206 O O . ASP A 1 274 ? -2.596 0.125 -1.026 1.00 96.06 274 ASP A O 1
ATOM 2210 N N . TYR A 1 275 ? -1.476 1.461 -2.440 1.00 95.44 275 TYR A N 1
ATOM 2211 C CA . TYR A 1 275 ? -1.819 2.696 -1.747 1.00 95.44 275 TYR A CA 1
ATOM 2212 C C . TYR A 1 275 ? -3.333 2.949 -1.744 1.00 95.44 275 TYR A C 1
ATOM 2214 O O . TYR A 1 275 ? -3.898 3.269 -0.700 1.00 95.44 275 TYR A O 1
ATOM 2222 N N . ARG A 1 276 ? -4.003 2.762 -2.887 1.00 96.06 276 ARG A N 1
ATOM 2223 C CA . ARG A 1 276 ? -5.461 2.937 -3.001 1.00 96.06 276 ARG A CA 1
ATOM 2224 C C . ARG A 1 276 ? -6.232 1.904 -2.191 1.00 96.06 276 ARG A C 1
ATOM 2226 O O . ARG A 1 276 ? -7.102 2.291 -1.426 1.00 96.06 276 ARG A O 1
ATOM 2233 N N . LEU A 1 277 ? -5.858 0.627 -2.270 1.00 96.44 277 LEU A N 1
ATOM 2234 C CA . LEU A 1 277 ? -6.458 -0.436 -1.459 1.00 96.44 277 LEU A CA 1
ATOM 2235 C C . LEU A 1 277 ? -6.339 -0.136 0.034 1.00 96.44 277 LEU A C 1
ATOM 2237 O O . LEU A 1 277 ? -7.304 -0.259 0.779 1.00 96.44 277 LEU A O 1
ATOM 2241 N N . LYS A 1 278 ? -5.160 0.299 0.477 1.00 95.12 278 LYS A N 1
ATOM 2242 C CA . LYS A 1 278 ? -4.931 0.682 1.869 1.00 95.12 278 LYS A CA 1
ATOM 2243 C C . LYS A 1 278 ? -5.784 1.879 2.305 1.00 95.12 278 LYS A C 1
ATOM 2245 O O . LYS A 1 278 ? -6.271 1.884 3.432 1.00 95.12 278 LYS A O 1
ATOM 2250 N N . LEU A 1 279 ? -5.983 2.875 1.440 1.00 94.25 279 LEU A N 1
ATOM 2251 C CA . LEU A 1 279 ? -6.899 3.987 1.712 1.00 94.25 279 LEU A CA 1
ATOM 2252 C C . LEU A 1 279 ? -8.356 3.517 1.788 1.00 94.25 279 LEU A C 1
ATOM 2254 O O . LEU A 1 279 ? -9.046 3.840 2.751 1.00 94.25 279 LEU A O 1
ATOM 2258 N N . ASP A 1 280 ? -8.806 2.717 0.826 1.00 95.62 280 ASP A N 1
ATOM 2259 C CA . ASP A 1 280 ? -10.178 2.206 0.782 1.00 95.62 280 ASP A CA 1
ATOM 2260 C C . ASP A 1 280 ? -10.474 1.286 1.978 1.00 95.62 280 ASP A C 1
ATOM 2262 O O . ASP A 1 280 ? -11.591 1.255 2.483 1.00 95.62 280 ASP A O 1
ATOM 2266 N N . LEU A 1 281 ? -9.480 0.559 2.497 1.00 95.88 281 LEU A N 1
ATOM 2267 C CA . LEU A 1 281 ? -9.609 -0.225 3.733 1.00 95.88 281 LEU A CA 1
ATOM 2268 C C . LEU A 1 281 ? -9.749 0.648 4.990 1.00 95.88 281 LEU A C 1
ATOM 2270 O O . LEU A 1 281 ? -10.341 0.217 5.980 1.00 95.88 281 LEU A O 1
ATOM 2274 N N . HIS A 1 282 ? -9.196 1.861 4.968 1.00 94.38 282 HIS A N 1
ATOM 2275 C CA . HIS A 1 282 ? -9.276 2.806 6.079 1.00 94.38 282 HIS A CA 1
ATOM 2276 C C . HIS A 1 282 ? -10.637 3.517 6.144 1.00 94.38 282 HIS A C 1
ATOM 2278 O O . HIS A 1 282 ? -11.169 3.743 7.234 1.00 94.38 282 HIS A O 1
ATOM 2284 N N . MET A 1 283 ? -11.205 3.870 4.988 1.00 93.75 283 MET A N 1
ATOM 2285 C CA . MET A 1 283 ? -12.405 4.709 4.883 1.00 93.75 283 MET A CA 1
ATOM 2286 C C . MET A 1 283 ? -13.607 4.219 5.715 1.00 93.75 283 MET A C 1
ATOM 2288 O O . MET A 1 283 ? -14.191 5.039 6.436 1.00 93.75 283 MET A O 1
ATOM 2292 N N . PRO A 1 284 ? -13.956 2.917 5.729 1.00 95.00 284 PRO A N 1
ATOM 2293 C CA . PRO A 1 284 ? -15.064 2.420 6.540 1.00 95.00 284 PRO A CA 1
ATOM 2294 C C . PRO A 1 284 ? -14.818 2.579 8.039 1.00 95.00 284 PRO A C 1
ATOM 2296 O O . PRO A 1 284 ? -15.739 2.926 8.772 1.00 95.00 284 PRO A O 1
ATOM 2299 N N . LEU A 1 285 ? -13.572 2.401 8.496 1.00 94.69 285 LEU A N 1
ATOM 2300 C CA . LEU A 1 285 ? -13.221 2.545 9.912 1.00 94.69 285 LEU A CA 1
ATOM 2301 C C . LEU A 1 285 ? -13.465 3.967 10.393 1.00 94.69 285 LEU A C 1
ATOM 2303 O O . LEU A 1 285 ? -14.081 4.185 11.430 1.00 94.69 285 LEU A O 1
ATOM 2307 N N . ARG A 1 286 ? -13.061 4.947 9.586 1.00 91.12 286 ARG A N 1
ATOM 2308 C CA . ARG A 1 286 ? -13.286 6.362 9.882 1.00 91.12 286 ARG A CA 1
ATOM 2309 C C . ARG A 1 286 ? -14.765 6.758 9.825 1.00 91.12 286 ARG A C 1
ATOM 2311 O O . ARG A 1 286 ? -15.169 7.730 10.463 1.00 91.12 286 ARG A O 1
ATOM 2318 N N . THR A 1 287 ? -15.566 6.072 9.018 1.00 91.69 287 THR A N 1
ATOM 2319 C CA . THR A 1 287 ? -16.995 6.378 8.871 1.00 91.69 287 THR A CA 1
ATOM 2320 C C . THR A 1 287 ? -17.822 5.763 9.997 1.00 91.69 287 THR A C 1
ATOM 2322 O O . THR A 1 287 ? -18.738 6.419 10.489 1.00 91.69 287 THR A O 1
ATOM 2325 N N . LEU A 1 288 ? -17.487 4.541 10.414 1.00 92.69 288 LEU A N 1
ATOM 2326 C CA . LEU A 1 288 ? -18.239 3.778 11.411 1.00 92.69 288 LEU A CA 1
ATOM 2327 C C . LEU A 1 288 ? -17.808 4.065 12.851 1.00 92.69 288 LEU A C 1
ATOM 2329 O O . LEU A 1 288 ? -18.660 4.094 13.732 1.00 92.69 288 LEU A O 1
ATOM 2333 N N . PHE A 1 289 ? -16.517 4.311 13.084 1.00 91.31 289 PHE A N 1
ATOM 2334 C CA . PHE A 1 289 ? -15.926 4.396 14.423 1.00 91.31 289 PHE A CA 1
ATOM 2335 C C . PHE A 1 289 ? -15.390 5.800 14.749 1.00 91.31 289 PHE A C 1
ATOM 2337 O O . PHE A 1 289 ? -14.218 5.986 15.097 1.00 91.31 289 PHE A O 1
ATOM 2344 N N . ARG A 1 290 ? -16.241 6.811 14.549 1.00 73.25 290 ARG A N 1
ATOM 2345 C CA . ARG A 1 290 ? -15.899 8.221 14.794 1.00 73.25 290 ARG A CA 1
ATOM 2346 C C . ARG A 1 290 ? -15.743 8.562 16.265 1.00 73.25 290 ARG A C 1
ATOM 2348 O O . ARG A 1 290 ? -16.659 8.218 17.039 1.00 73.25 290 ARG A O 1
#

Mean predicted aligned error: 7.6 Å